Protein AF-A0A352RUU4-F1 (afdb_monomer)

pLDDT: mean 74.61, std 8.68, range [45.91, 90.19]

Solvent-accessible surface area (backbone atoms only — not comparable to full-atom values): 17061 Å² total; per-residue (Å²): 107,73,72,58,49,54,56,52,51,58,48,51,48,50,55,48,72,68,27,71,67,45,51,50,52,49,49,50,51,51,49,52,49,52,47,56,51,50,53,50,51,52,51,51,52,47,51,47,47,45,49,52,47,47,66,60,45,52,59,56,51,52,53,43,50,72,74,60,75,47,70,70,58,51,54,49,50,53,50,50,49,53,54,49,32,52,52,50,42,56,54,54,50,50,55,51,48,59,74,39,60,86,45,99,50,52,74,59,52,52,53,52,50,53,50,56,50,50,52,51,57,50,48,54,54,50,52,56,48,50,56,58,62,41,46,60,38,50,54,51,34,50,49,46,73,75,62,38,86,83,69,58,55,71,63,56,43,52,50,54,37,51,45,38,51,24,43,40,51,9,48,51,53,9,53,50,50,22,66,65,36,42,77,73,31,81,53,93,67,19,62,59,51,20,50,52,51,14,52,51,44,16,52,52,40,22,51,50,45,37,46,46,62,63,68,29,76,67,31,45,53,52,50,54,52,57,44,68,71,43,94,51,53,68,57,53,53,48,53,52,51,50,49,53,52,48,52,51,50,52,53,51,46,41,37,71,77,65,67,46,61,65,66,59,54,53,50,53,54,50,57,56,70,69,43,92,46,72,66,56,39,51,48,57,51,48,54,51,34,61,72,73,64,59,84,65,90,43,53,89,92,37,70,67,43,43,50,54,44,56,56,72,67,72,120

Secondary structure (DSSP, 8-state):
-HHHHHHHHHHHHHHHHTSHHHHHHHHHHHHHHHHHHHHHHHHHHHHHHHHHHHHHHHHHHHHHHHH---HHHHHHHHHHHHHHHHHHHHHHHHHHHHHHHTSTTHHHHHHHHHHHHHHHHHHHHHHHHHHHHHHHHHHHHHHHHHH-TT---HHHHHHHHHHHHHHHHHHHHHHHHHHHHTTT--STTHHHHHHHHHHHHHHHHHHHHHHHHHHSHHHHHHHHHHHHTSTTHHHHHHHHHHHHHHHHHHHHHHHHHH---HHHHHHHHHHHHH--SHHHHHHHHHHHHHHTT---SS-TT-HHHHHHHHHHH--

Structure (mmCIF, N/CA/C/O backbone):
data_AF-A0A352RUU4-F1
#
_entry.id   AF-A0A352RUU4-F1
#
loop_
_atom_site.group_PDB
_atom_site.id
_atom_site.type_symbol
_atom_site.label_atom_id
_atom_site.label_alt_id
_atom_site.label_comp_id
_atom_site.label_asym_id
_atom_site.label_entity_id
_atom_site.label_seq_id
_atom_site.pdbx_PDB_ins_code
_atom_site.Cartn_x
_atom_site.Cartn_y
_atom_site.Cartn_z
_atom_site.occupancy
_atom_site.B_iso_or_equiv
_atom_site.auth_seq_id
_atom_site.auth_comp_id
_atom_site.auth_asym_id
_atom_site.auth_atom_id
_atom_site.pdbx_PDB_model_num
ATOM 1 N N . ASP A 1 1 ? 65.784 18.844 -42.230 1.00 64.44 1 ASP A N 1
ATOM 2 C CA . ASP A 1 1 ? 64.863 18.312 -41.198 1.00 64.44 1 ASP A CA 1
ATOM 3 C C . ASP A 1 1 ? 63.386 18.302 -41.549 1.00 64.44 1 ASP A C 1
ATOM 5 O O . ASP A 1 1 ? 62.802 17.227 -41.606 1.00 64.44 1 ASP A O 1
ATOM 9 N N . GLN A 1 2 ? 62.755 19.446 -41.812 1.00 68.44 2 GLN A N 1
ATOM 10 C CA . GLN A 1 2 ? 61.291 19.515 -41.944 1.00 68.44 2 GLN A CA 1
ATOM 11 C C . GLN A 1 2 ? 60.716 18.688 -43.116 1.00 68.44 2 GLN A C 1
ATOM 13 O O . GLN A 1 2 ? 59.673 18.053 -42.977 1.00 68.44 2 GLN A O 1
ATOM 18 N N . GLN A 1 3 ? 61.411 18.637 -44.258 1.00 68.00 3 GLN A N 1
ATOM 19 C CA . GLN A 1 3 ? 61.004 17.816 -45.411 1.00 68.00 3 GLN A CA 1
ATOM 20 C C . GLN A 1 3 ? 61.223 16.309 -45.194 1.00 68.00 3 GLN A C 1
ATOM 22 O O . GLN A 1 3 ? 60.458 15.501 -45.718 1.00 68.00 3 GLN A O 1
ATOM 27 N N . ALA A 1 4 ? 62.237 15.926 -44.413 1.00 66.31 4 ALA A N 1
ATOM 28 C CA . ALA A 1 4 ? 62.515 14.526 -44.102 1.00 66.31 4 ALA A CA 1
ATOM 29 C C . ALA A 1 4 ? 61.481 13.964 -43.115 1.00 66.31 4 ALA A C 1
ATOM 31 O O . ALA A 1 4 ? 60.958 12.877 -43.346 1.00 66.31 4 ALA A O 1
ATOM 32 N N . ARG A 1 5 ? 61.104 14.751 -42.093 1.00 64.25 5 ARG A N 1
ATOM 33 C CA . ARG A 1 5 ? 60.022 14.408 -41.153 1.00 64.25 5 ARG A CA 1
ATOM 34 C C . ARG A 1 5 ? 58.682 14.244 -41.871 1.00 64.25 5 ARG A C 1
ATOM 36 O O . ARG A 1 5 ? 58.073 13.194 -41.759 1.00 64.25 5 ARG A O 1
ATOM 43 N N . LYS A 1 6 ? 58.310 15.172 -42.765 1.00 71.75 6 LYS A N 1
ATOM 44 C CA . LYS A 1 6 ? 57.081 15.049 -43.580 1.00 71.75 6 LYS A CA 1
ATOM 45 C C . LYS A 1 6 ? 57.012 13.773 -44.430 1.00 71.75 6 LYS A C 1
ATOM 47 O O . LYS A 1 6 ? 55.929 13.219 -44.600 1.00 71.75 6 LYS A O 1
ATOM 52 N N . LYS A 1 7 ? 58.135 13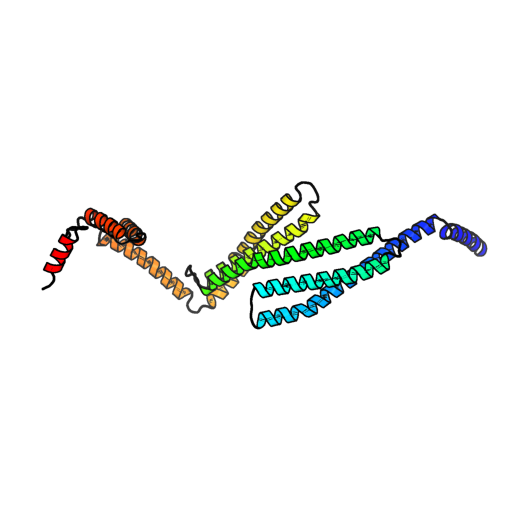.313 -44.995 1.00 70.38 7 LYS A N 1
ATOM 53 C CA . LYS A 1 7 ? 58.172 12.061 -45.773 1.00 70.38 7 LYS A CA 1
ATOM 54 C C . LYS A 1 7 ? 58.086 10.820 -44.882 1.00 70.38 7 LYS A C 1
ATOM 56 O O . LYS A 1 7 ? 57.414 9.870 -45.272 1.00 70.38 7 LYS A O 1
ATOM 61 N N . TYR A 1 8 ? 58.740 10.841 -43.720 1.00 64.31 8 TYR A N 1
ATOM 62 C CA . TYR A 1 8 ? 58.675 9.757 -42.737 1.00 64.31 8 TYR A CA 1
ATOM 63 C C . TYR A 1 8 ? 57.277 9.636 -42.114 1.00 64.31 8 TYR A C 1
ATOM 65 O O . TYR A 1 8 ? 56.676 8.564 -42.172 1.00 64.31 8 TYR A O 1
ATOM 73 N N . ASP A 1 9 ? 56.719 10.743 -41.624 1.00 68.88 9 ASP A N 1
ATOM 74 C CA . ASP A 1 9 ? 55.391 10.799 -41.005 1.00 68.88 9 ASP A CA 1
ATOM 75 C C . ASP A 1 9 ? 54.304 10.405 -42.019 1.00 68.88 9 ASP A C 1
ATOM 77 O O . ASP A 1 9 ? 53.471 9.546 -41.748 1.00 68.88 9 ASP A O 1
ATOM 81 N N . GLY A 1 10 ? 54.393 10.896 -43.263 1.00 70.44 10 GLY A N 1
ATOM 82 C CA . GLY A 1 10 ? 53.444 10.550 -44.327 1.00 70.44 10 GLY A CA 1
ATOM 83 C C . GLY A 1 10 ? 53.511 9.098 -44.833 1.00 70.44 10 GLY A C 1
ATOM 84 O O . GLY A 1 10 ? 52.606 8.665 -45.557 1.00 70.44 10 GLY A O 1
ATOM 85 N N . ALA A 1 11 ? 54.570 8.347 -44.512 1.00 67.50 11 ALA A N 1
ATOM 86 C CA . ALA A 1 11 ? 54.664 6.909 -44.782 1.00 67.50 11 ALA A CA 1
ATOM 87 C C . ALA A 1 11 ? 54.069 6.085 -43.628 1.00 67.50 11 ALA A C 1
ATOM 89 O O . ALA A 1 11 ? 53.347 5.119 -43.878 1.00 67.50 11 ALA A O 1
ATOM 90 N N . ILE A 1 12 ? 54.310 6.510 -42.384 1.00 69.69 12 ILE A N 1
ATOM 91 C CA . ILE A 1 12 ? 53.737 5.910 -41.172 1.00 69.69 12 ILE A CA 1
ATOM 92 C C . ILE A 1 12 ? 52.217 6.111 -41.144 1.00 69.69 12 ILE A C 1
ATOM 94 O O . ILE A 1 12 ? 51.483 5.144 -40.948 1.00 69.69 12 ILE A O 1
ATOM 98 N N . ASP A 1 13 ? 51.735 7.316 -41.450 1.00 70.81 13 ASP A N 1
ATOM 99 C CA . ASP A 1 13 ? 50.305 7.628 -41.515 1.00 70.81 13 ASP A CA 1
ATOM 100 C C . ASP A 1 13 ? 49.596 6.797 -42.590 1.00 70.81 13 ASP A C 1
ATOM 102 O O . ASP A 1 13 ? 48.530 6.234 -42.347 1.00 70.81 13 ASP A O 1
ATOM 106 N N . ARG A 1 14 ? 50.202 6.635 -43.773 1.00 67.44 14 ARG A N 1
ATOM 107 C CA . ARG A 1 14 ? 49.628 5.786 -44.831 1.00 67.44 14 ARG A CA 1
ATOM 108 C C . ARG A 1 14 ? 49.561 4.315 -44.431 1.00 67.44 14 ARG A C 1
ATOM 110 O O . ARG A 1 14 ? 48.562 3.664 -44.725 1.00 67.44 14 ARG A O 1
ATOM 117 N N . ALA A 1 15 ? 50.589 3.798 -43.762 1.00 67.00 15 ALA A N 1
ATOM 118 C CA . ALA A 1 15 ? 50.607 2.419 -43.281 1.00 67.00 15 ALA A CA 1
ATOM 119 C C . ALA A 1 15 ? 49.610 2.188 -42.130 1.00 67.00 15 ALA A C 1
ATOM 121 O O . ALA A 1 15 ? 48.995 1.124 -42.049 1.00 67.00 15 ALA A O 1
ATOM 122 N N . TYR A 1 16 ? 49.423 3.186 -41.263 1.00 67.62 16 TYR A N 1
ATOM 123 C CA . TYR A 1 16 ? 48.522 3.118 -40.117 1.00 67.62 16 TYR A CA 1
ATOM 124 C C . TYR A 1 16 ? 47.051 3.291 -40.524 1.00 67.62 16 TYR A C 1
ATOM 126 O O . TYR A 1 16 ? 46.248 2.391 -40.288 1.00 67.62 16 TYR A O 1
ATOM 134 N N . TYR A 1 17 ? 46.699 4.386 -41.207 1.00 63.09 17 TYR A N 1
ATOM 135 C CA . TYR A 1 17 ? 45.325 4.667 -41.644 1.00 63.09 17 TYR A CA 1
ATOM 136 C C . TYR A 1 17 ? 44.862 3.773 -42.807 1.00 63.09 17 TYR A C 1
ATOM 138 O O . TYR A 1 17 ? 43.668 3.513 -42.940 1.00 63.09 17 TYR A O 1
ATOM 146 N N . GLY A 1 18 ? 45.787 3.265 -43.629 1.00 66.25 18 GLY A N 1
ATOM 147 C CA . GLY A 1 18 ? 45.498 2.302 -44.700 1.00 66.25 18 GLY A CA 1
ATOM 148 C C . GLY A 1 18 ? 45.511 0.833 -44.258 1.00 66.25 18 GLY A C 1
ATOM 149 O O . GLY A 1 18 ? 45.204 -0.053 -45.053 1.00 66.25 18 GLY A O 1
ATOM 150 N N . GLY A 1 19 ? 45.881 0.545 -43.006 1.00 74.38 19 GLY A N 1
ATOM 151 C CA . GLY A 1 19 ? 46.029 -0.817 -42.502 1.00 74.38 19 GLY A CA 1
ATOM 152 C C . GLY A 1 19 ? 44.700 -1.486 -42.136 1.00 74.38 19 GLY A C 1
ATOM 153 O O . GLY A 1 19 ? 43.828 -0.890 -41.502 1.00 74.38 19 GLY A O 1
ATOM 154 N N . SER A 1 20 ? 44.578 -2.788 -42.429 1.00 67.69 20 SER A N 1
ATOM 155 C CA . SER A 1 20 ? 43.403 -3.610 -42.076 1.00 67.69 20 SER A CA 1
ATOM 156 C C . SER A 1 20 ? 43.044 -3.559 -40.584 1.00 67.69 20 SER A C 1
ATOM 158 O O . SER A 1 20 ? 41.869 -3.661 -40.243 1.00 67.69 20 SER A O 1
ATOM 160 N N . LYS A 1 21 ? 44.029 -3.382 -39.689 1.00 69.81 21 LYS A N 1
ATOM 161 C CA . LYS A 1 21 ? 43.799 -3.262 -38.238 1.00 69.81 21 LYS A CA 1
ATOM 162 C C . LYS A 1 21 ? 43.084 -1.962 -37.865 1.00 69.81 21 LYS A C 1
ATOM 164 O O . LYS A 1 21 ? 42.176 -2.000 -37.041 1.00 69.81 21 LYS A O 1
ATOM 169 N N . PHE A 1 22 ? 43.446 -0.841 -38.491 1.00 74.88 22 PHE A N 1
ATOM 170 C CA . PHE A 1 22 ? 42.779 0.442 -38.269 1.00 74.88 22 PHE A CA 1
ATOM 171 C C . PHE A 1 22 ? 41.350 0.415 -38.813 1.00 74.88 22 PHE A C 1
ATOM 173 O O . PHE A 1 22 ? 40.431 0.828 -38.113 1.00 74.88 22 PHE A O 1
ATOM 180 N N . MET A 1 23 ? 41.128 -0.155 -40.004 1.00 72.94 23 MET A N 1
ATOM 181 C CA . MET A 1 23 ? 39.770 -0.331 -40.537 1.00 72.94 23 MET A CA 1
ATOM 182 C C . MET A 1 23 ? 38.910 -1.251 -39.663 1.00 72.94 23 MET A C 1
ATOM 184 O O . MET A 1 23 ? 37.740 -0.956 -39.435 1.00 72.94 23 MET A O 1
ATOM 188 N N . GLN A 1 24 ? 39.480 -2.329 -39.120 1.00 72.56 24 GLN A N 1
ATOM 189 C CA . GLN A 1 24 ? 38.760 -3.244 -38.235 1.00 72.56 24 GLN A CA 1
ATOM 190 C C . GLN A 1 24 ? 38.415 -2.587 -36.890 1.00 72.56 24 GLN A C 1
ATOM 192 O O . GLN A 1 24 ? 37.272 -2.665 -36.446 1.00 72.56 24 GLN A O 1
ATOM 197 N N . GLN A 1 25 ? 39.363 -1.887 -36.260 1.00 71.38 25 GLN A N 1
ATOM 198 C CA . GLN A 1 25 ? 39.124 -1.163 -35.006 1.00 71.38 25 GLN A CA 1
ATOM 199 C C . GLN A 1 25 ? 38.156 0.010 -35.192 1.00 71.38 25 GLN A C 1
ATOM 201 O O . GLN A 1 25 ? 37.259 0.199 -34.373 1.00 71.38 25 GLN A O 1
ATOM 206 N N . THR A 1 26 ? 38.281 0.751 -36.295 1.00 74.81 26 THR A N 1
ATOM 207 C CA . THR A 1 26 ? 37.374 1.851 -36.648 1.00 74.81 26 THR A CA 1
ATOM 208 C C . THR A 1 26 ? 35.977 1.327 -36.968 1.00 74.81 26 THR A C 1
ATOM 210 O O . THR A 1 26 ? 35.002 1.896 -36.492 1.00 74.81 26 THR A O 1
ATOM 213 N N . GLY A 1 27 ? 35.854 0.208 -37.687 1.00 73.00 27 GLY A N 1
ATOM 214 C CA . GLY A 1 27 ? 34.574 -0.449 -37.957 1.00 73.00 27 GLY A CA 1
ATOM 215 C C . GLY A 1 27 ? 33.882 -0.946 -36.684 1.00 73.00 27 GLY A C 1
ATOM 216 O O . GLY A 1 27 ? 32.687 -0.719 -36.507 1.00 73.00 27 GLY A O 1
ATOM 217 N N . VAL A 1 28 ? 34.633 -1.548 -35.753 1.00 69.88 28 VAL A N 1
ATOM 218 C CA . VAL A 1 28 ? 34.111 -1.965 -34.438 1.00 69.88 28 VAL A CA 1
ATOM 219 C C . VAL A 1 28 ? 33.689 -0.754 -33.603 1.00 69.88 28 VAL A C 1
ATOM 221 O O . VAL A 1 28 ? 32.588 -0.746 -33.057 1.00 69.88 28 VAL A O 1
ATOM 224 N N . ALA A 1 29 ? 34.512 0.295 -33.531 1.00 66.12 29 ALA A N 1
ATOM 225 C CA . ALA A 1 29 ? 34.205 1.504 -32.768 1.00 66.12 29 ALA A CA 1
ATOM 226 C C . ALA A 1 29 ? 33.014 2.283 -33.356 1.00 66.12 29 ALA A C 1
ATOM 228 O O . ALA A 1 29 ? 32.146 2.741 -32.606 1.00 66.12 29 ALA A O 1
ATOM 229 N N . ALA A 1 30 ? 32.929 2.388 -34.685 1.00 69.38 30 ALA A N 1
ATOM 230 C CA . ALA A 1 30 ? 31.801 2.982 -35.396 1.00 69.38 30 ALA A CA 1
ATOM 231 C C . ALA A 1 30 ? 30.524 2.160 -35.188 1.00 69.38 30 ALA A C 1
ATOM 233 O O . ALA A 1 30 ? 29.469 2.731 -34.917 1.00 69.38 30 ALA A O 1
ATOM 234 N N . GLY A 1 31 ? 30.621 0.828 -35.216 1.00 66.31 31 GLY A N 1
ATOM 235 C CA . GLY A 1 31 ? 29.500 -0.061 -34.930 1.00 66.31 31 GLY A CA 1
ATOM 236 C C . GLY A 1 31 ? 28.998 0.054 -33.488 1.00 66.31 31 GLY A C 1
ATOM 237 O O . GLY A 1 31 ? 27.796 0.171 -33.259 1.00 66.31 31 GLY A O 1
ATOM 238 N N . LEU A 1 32 ? 29.908 0.112 -32.511 1.00 63.59 32 LEU A N 1
ATOM 239 C CA . LEU A 1 32 ? 29.565 0.275 -31.094 1.00 63.59 32 LEU A CA 1
ATOM 240 C C . LEU A 1 32 ? 28.940 1.652 -30.812 1.00 63.59 32 LEU A C 1
ATOM 242 O O . LEU A 1 32 ? 27.977 1.770 -30.052 1.00 63.59 32 LEU A O 1
ATOM 246 N N . SER A 1 33 ? 29.464 2.697 -31.454 1.00 63.22 33 SER A N 1
ATOM 247 C CA . SER A 1 33 ? 28.953 4.068 -31.344 1.00 63.22 33 SER A CA 1
ATOM 248 C C . SER A 1 33 ? 27.584 4.218 -32.010 1.00 63.22 33 SER A C 1
ATOM 250 O O . SER A 1 33 ? 26.665 4.771 -31.402 1.00 63.22 33 SER A O 1
ATOM 252 N N . GLY A 1 34 ? 27.415 3.655 -33.210 1.00 64.75 34 GLY A N 1
ATOM 253 C CA . GLY A 1 34 ? 26.135 3.589 -33.917 1.00 64.75 34 GLY A CA 1
ATOM 254 C C . GLY A 1 34 ? 25.081 2.815 -33.125 1.00 64.75 34 GLY A C 1
ATOM 255 O O . GLY A 1 34 ? 23.942 3.262 -33.007 1.00 64.75 34 GLY A O 1
ATOM 256 N N . PHE A 1 35 ? 25.477 1.724 -32.469 1.00 62.69 35 PHE A N 1
ATOM 257 C CA . PHE A 1 35 ? 24.615 0.973 -31.561 1.00 62.69 35 PHE A CA 1
ATOM 258 C C . PHE A 1 35 ? 24.192 1.794 -30.334 1.00 62.69 35 PHE A C 1
ATOM 260 O O . PHE A 1 35 ? 23.003 1.883 -30.023 1.00 62.69 35 PHE A O 1
ATOM 267 N N . LYS A 1 36 ? 25.135 2.441 -29.639 1.00 58.81 36 LYS A N 1
ATOM 268 C CA . LYS A 1 36 ? 24.839 3.282 -28.466 1.00 58.81 36 LYS A CA 1
ATOM 269 C C . LYS A 1 36 ? 23.922 4.460 -28.819 1.00 58.81 36 LYS A C 1
ATOM 271 O O . LYS A 1 36 ? 23.038 4.824 -28.045 1.00 58.81 36 LYS A O 1
ATOM 276 N N . MET A 1 37 ? 24.114 5.048 -29.996 1.00 62.50 37 MET A N 1
ATOM 277 C CA . MET A 1 37 ? 23.267 6.124 -30.503 1.00 62.50 37 MET A CA 1
ATOM 278 C C . MET A 1 37 ? 21.865 5.618 -30.877 1.00 62.50 37 MET A C 1
ATOM 280 O O . MET A 1 37 ? 20.875 6.210 -30.449 1.00 62.50 37 MET A O 1
ATOM 284 N N . GLY A 1 38 ? 21.768 4.492 -31.589 1.00 65.56 38 GLY A N 1
ATOM 285 C CA . GLY A 1 38 ? 20.494 3.885 -31.986 1.00 65.56 38 GLY A CA 1
ATOM 286 C C . GLY A 1 38 ? 19.662 3.389 -30.802 1.00 65.56 38 GLY A C 1
ATOM 287 O O . GLY A 1 38 ? 18.463 3.649 -30.730 1.00 65.56 38 GLY A O 1
ATOM 288 N N . THR A 1 39 ? 20.296 2.755 -29.814 1.00 62.06 39 THR A N 1
ATOM 289 C CA . THR A 1 39 ? 19.633 2.326 -28.568 1.00 62.06 39 THR A CA 1
ATOM 290 C C . THR A 1 39 ? 19.104 3.499 -27.754 1.00 62.06 39 THR A C 1
ATOM 292 O O . THR A 1 39 ? 17.978 3.441 -27.261 1.00 62.06 39 THR A O 1
ATOM 295 N N . ARG A 1 40 ? 19.864 4.595 -27.650 1.00 59.09 40 ARG A N 1
ATOM 296 C CA . ARG A 1 40 ? 19.399 5.820 -26.989 1.00 59.09 40 ARG A CA 1
ATOM 297 C C . ARG A 1 40 ? 18.182 6.422 -27.692 1.00 59.09 40 ARG A C 1
ATOM 299 O O . ARG A 1 40 ? 17.249 6.844 -27.015 1.00 59.09 40 ARG A O 1
ATOM 306 N N . GLN A 1 41 ? 18.178 6.454 -29.024 1.00 64.56 41 GLN A N 1
ATOM 307 C CA . GLN A 1 41 ? 17.040 6.950 -29.804 1.00 64.56 41 GLN A CA 1
ATOM 308 C C . GLN A 1 41 ? 15.803 6.063 -29.627 1.00 64.56 41 GLN A C 1
ATOM 310 O O . GLN A 1 41 ? 14.720 6.573 -29.349 1.00 64.56 41 GLN A O 1
ATOM 315 N N . MET A 1 42 ? 15.977 4.742 -29.700 1.00 67.44 42 MET A N 1
ATOM 316 C CA . MET A 1 42 ? 14.917 3.761 -29.460 1.00 67.44 42 MET A CA 1
ATOM 317 C C . MET A 1 42 ? 14.294 3.928 -28.071 1.00 67.44 42 MET A C 1
ATOM 319 O O . MET A 1 42 ? 13.077 4.034 -27.945 1.00 67.44 42 MET A O 1
ATOM 323 N N . LEU A 1 43 ? 15.122 3.988 -27.023 1.00 60.00 43 LEU A N 1
ATOM 324 C CA . LEU A 1 43 ? 14.656 4.162 -25.647 1.00 60.00 43 LEU A CA 1
ATOM 325 C C . LEU A 1 43 ? 13.973 5.516 -25.446 1.00 60.00 43 LEU A C 1
ATOM 327 O O . LEU A 1 43 ? 12.932 5.574 -24.797 1.00 60.00 43 LEU A O 1
ATOM 331 N N . GLY A 1 44 ? 14.509 6.587 -26.038 1.00 60.91 44 GLY A N 1
ATOM 332 C CA . GLY A 1 44 ? 13.881 7.908 -26.003 1.00 60.91 44 GLY A CA 1
ATOM 333 C C . GLY A 1 44 ? 12.492 7.909 -26.641 1.00 60.91 44 GLY A C 1
ATOM 334 O O . GLY A 1 44 ? 11.564 8.502 -26.097 1.00 60.91 44 GLY A O 1
ATOM 335 N N . LEU A 1 45 ? 12.323 7.181 -27.745 1.00 71.00 45 LEU A N 1
ATOM 336 C CA . LEU A 1 45 ? 11.045 7.053 -28.435 1.00 71.00 45 LEU A CA 1
ATOM 337 C C . LEU A 1 45 ? 10.043 6.195 -27.645 1.00 71.00 45 LEU A C 1
ATOM 339 O O . LEU A 1 45 ? 8.882 6.574 -27.515 1.00 71.00 45 LEU A O 1
ATOM 343 N N . VAL A 1 46 ? 10.496 5.093 -27.038 1.00 64.62 46 VAL A N 1
ATOM 344 C CA . VAL A 1 46 ? 9.679 4.287 -26.113 1.00 64.62 46 VAL A CA 1
ATOM 345 C C . VAL A 1 46 ? 9.219 5.129 -24.920 1.00 64.62 46 VAL A C 1
ATOM 347 O O . VAL A 1 46 ? 8.035 5.125 -24.591 1.00 64.62 46 VAL A O 1
ATOM 350 N N . MET A 1 47 ? 10.121 5.891 -24.297 1.00 63.75 47 MET A N 1
ATOM 351 C CA . MET A 1 47 ? 9.780 6.758 -23.165 1.00 63.75 47 MET A CA 1
ATOM 352 C C . MET A 1 47 ? 8.816 7.883 -23.554 1.00 63.75 47 MET A C 1
ATOM 354 O O . MET A 1 47 ? 7.915 8.199 -22.778 1.00 63.75 47 MET A O 1
ATOM 358 N N . ALA A 1 48 ? 8.950 8.447 -24.756 1.00 75.94 48 ALA A N 1
ATOM 359 C CA . ALA A 1 48 ? 8.022 9.450 -25.267 1.00 75.94 48 ALA A CA 1
ATOM 360 C C . ALA A 1 48 ? 6.600 8.890 -25.442 1.00 75.94 48 ALA A C 1
ATOM 362 O O . ALA A 1 48 ? 5.641 9.526 -25.014 1.00 75.94 48 ALA A O 1
ATOM 363 N N . GLU A 1 49 ? 6.442 7.688 -26.004 1.00 78.19 49 GLU A N 1
ATOM 364 C CA . GLU A 1 49 ? 5.117 7.065 -26.166 1.00 78.19 49 GLU A CA 1
ATOM 365 C C . GLU A 1 49 ? 4.459 6.719 -24.824 1.00 78.19 49 GLU A C 1
ATOM 367 O O . GLU A 1 49 ? 3.251 6.901 -24.658 1.00 78.19 49 GLU A O 1
ATOM 372 N N . VAL A 1 50 ? 5.254 6.266 -23.849 1.00 68.69 50 VAL A N 1
ATOM 373 C CA . VAL A 1 50 ? 4.791 6.057 -22.469 1.00 68.69 50 VAL A CA 1
ATOM 374 C C . VAL A 1 50 ? 4.296 7.375 -21.881 1.00 68.69 50 VAL A C 1
ATOM 376 O O . VAL A 1 50 ? 3.187 7.437 -21.353 1.00 68.69 50 VAL A O 1
ATOM 379 N N . TRP A 1 51 ? 5.091 8.441 -22.004 1.00 68.75 51 TRP A N 1
ATOM 380 C CA . TRP A 1 51 ? 4.734 9.767 -21.510 1.00 68.75 51 TRP A CA 1
ATOM 381 C C . TRP A 1 51 ? 3.463 10.311 -22.164 1.00 68.75 51 TRP A C 1
ATOM 383 O O . TRP A 1 51 ? 2.607 10.844 -21.465 1.00 68.75 51 TRP A O 1
ATOM 393 N N . PHE A 1 52 ? 3.308 10.168 -23.482 1.00 82.56 52 PHE A N 1
ATOM 394 C CA . PHE A 1 52 ? 2.123 1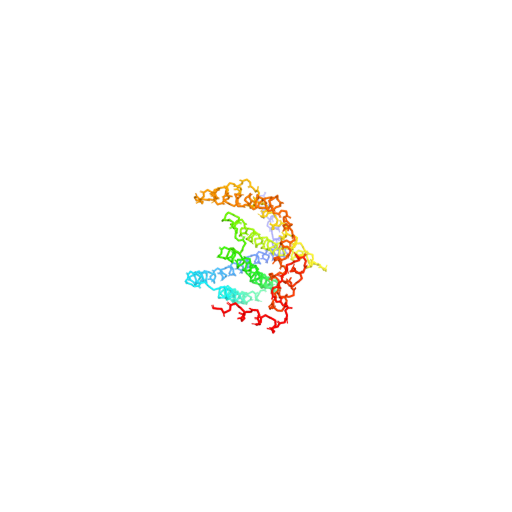0.658 -24.182 1.00 82.56 52 PHE A CA 1
ATOM 395 C C . PHE A 1 52 ? 0.852 9.933 -23.751 1.00 82.56 52 PHE A C 1
ATOM 397 O O . PHE A 1 52 ? -0.146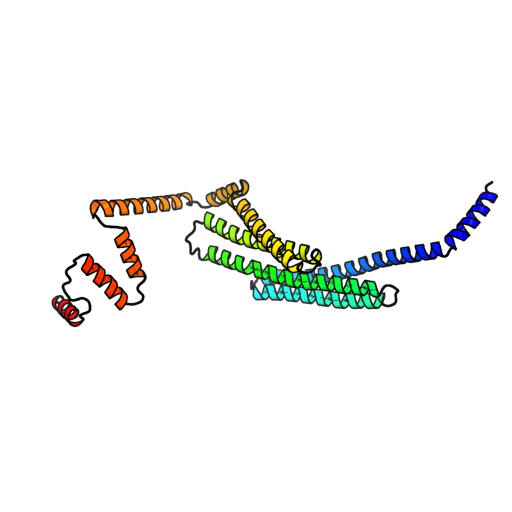 10.598 -23.485 1.00 82.56 52 PHE A O 1
ATOM 404 N N . GLU A 1 53 ? 0.884 8.605 -23.617 1.00 80.81 53 GLU A N 1
ATOM 405 C CA . GLU A 1 53 ? -0.283 7.868 -23.124 1.00 80.81 53 GLU A CA 1
ATOM 406 C C . GLU A 1 53 ? -0.606 8.248 -21.674 1.00 80.81 53 GLU A C 1
ATOM 408 O O . GLU A 1 53 ? -1.761 8.527 -21.363 1.00 80.81 53 GLU A O 1
ATOM 413 N N . LEU A 1 54 ? 0.400 8.354 -20.798 1.00 69.88 54 LEU A N 1
ATOM 414 C CA . LEU A 1 54 ? 0.190 8.788 -19.414 1.00 69.88 54 LEU A CA 1
ATOM 415 C C . LEU A 1 54 ? -0.376 10.210 -19.337 1.00 69.88 54 LEU A C 1
ATOM 417 O O . LEU A 1 54 ? -1.348 10.441 -18.624 1.00 69.88 54 LEU A O 1
ATOM 421 N N . ARG A 1 55 ? 0.178 11.160 -20.098 1.00 77.19 55 ARG A N 1
ATOM 422 C CA . ARG A 1 55 ? -0.301 12.549 -20.147 1.00 77.19 55 ARG A CA 1
ATOM 423 C C . ARG A 1 55 ? -1.766 12.632 -20.578 1.00 77.19 55 ARG A C 1
ATOM 425 O O . ARG A 1 55 ? -2.472 13.520 -20.113 1.00 77.19 55 ARG A O 1
ATOM 432 N N . THR A 1 56 ? -2.213 11.741 -21.460 1.00 85.50 56 THR A N 1
ATOM 433 C CA . THR A 1 56 ? -3.608 11.686 -21.907 1.00 85.50 56 THR A CA 1
ATOM 434 C C . THR A 1 56 ? -4.515 11.026 -20.872 1.00 85.50 56 THR A C 1
ATOM 436 O O . THR A 1 56 ? -5.569 11.574 -20.571 1.00 85.50 56 THR A O 1
ATOM 439 N N . GLN A 1 57 ? -4.118 9.881 -20.313 1.00 79.69 57 GLN A N 1
ATOM 440 C CA . GLN A 1 57 ? -4.997 9.079 -19.457 1.00 79.69 57 GLN A CA 1
ATOM 441 C C . GLN A 1 57 ? -5.052 9.573 -18.009 1.00 79.69 57 GLN A C 1
ATOM 443 O O . GLN A 1 57 ? -6.114 9.550 -17.393 1.00 79.69 57 GLN A O 1
ATOM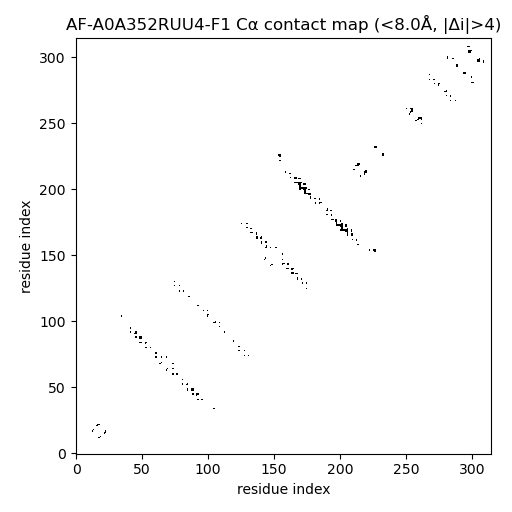 448 N N . VAL A 1 58 ? -3.938 10.056 -17.446 1.00 71.75 58 VAL A N 1
ATOM 449 C CA . VAL A 1 58 ? -3.869 10.468 -16.032 1.00 71.75 58 VAL A CA 1
ATOM 450 C C . VAL A 1 58 ? -4.911 11.543 -15.686 1.00 71.75 58 VAL A C 1
ATOM 452 O O . VAL A 1 58 ? -5.625 11.347 -14.704 1.00 71.75 58 VAL A O 1
ATOM 455 N N . PRO A 1 59 ? -5.087 12.632 -16.462 1.00 77.69 59 PRO A N 1
ATOM 456 C CA . PRO A 1 59 ? -6.140 13.610 -16.186 1.00 77.69 59 PRO A CA 1
ATOM 457 C C . PRO A 1 59 ? -7.549 13.002 -16.213 1.00 77.69 59 PRO A C 1
ATOM 459 O O . PRO A 1 59 ? -8.352 13.292 -15.332 1.00 77.69 59 PRO A O 1
ATOM 462 N N . THR A 1 60 ? -7.836 12.111 -17.168 1.00 83.75 60 THR A N 1
ATOM 463 C CA . THR A 1 60 ? -9.140 11.439 -17.297 1.00 83.75 60 THR A CA 1
ATOM 464 C C . THR A 1 60 ? -9.438 10.526 -16.110 1.00 83.75 60 THR A C 1
ATOM 466 O O . THR A 1 60 ? -10.555 10.533 -15.585 1.00 83.75 60 THR A O 1
ATOM 469 N N . ILE A 1 61 ? -8.434 9.780 -15.647 1.00 74.25 61 ILE A N 1
ATOM 470 C CA . ILE A 1 61 ? -8.538 8.947 -14.445 1.00 74.25 61 ILE A CA 1
ATOM 471 C C . ILE A 1 61 ? -8.804 9.837 -13.231 1.00 74.25 61 ILE A C 1
ATOM 473 O O . ILE A 1 61 ? -9.743 9.587 -12.480 1.00 74.25 61 ILE A O 1
ATOM 477 N N . LEU A 1 62 ? -8.035 10.915 -13.059 1.00 67.00 62 LEU A N 1
ATOM 478 C CA . LEU A 1 62 ? -8.198 11.839 -11.934 1.00 67.00 62 LEU A CA 1
ATOM 479 C C . LEU A 1 62 ? -9.576 12.511 -11.916 1.00 67.00 62 LEU A C 1
ATOM 481 O O . LEU A 1 62 ? -10.179 12.628 -10.851 1.00 67.00 62 LEU A O 1
ATOM 485 N N . ASP A 1 63 ? -10.103 12.918 -13.068 1.00 76.25 63 ASP A N 1
ATOM 486 C CA . ASP A 1 63 ? -11.445 13.501 -13.157 1.00 76.25 63 ASP A CA 1
ATOM 487 C C . ASP A 1 63 ? -12.547 12.480 -12.858 1.00 76.25 63 ASP A C 1
ATOM 489 O O . ASP A 1 63 ? -13.547 12.820 -12.221 1.00 76.25 63 ASP A O 1
ATOM 493 N N . THR A 1 64 ? -12.359 11.221 -13.259 1.00 74.88 64 THR A N 1
ATOM 494 C CA . THR A 1 64 ? -13.287 10.128 -12.934 1.00 74.88 64 THR A CA 1
ATOM 495 C C . THR A 1 64 ? -13.287 9.846 -11.432 1.00 74.88 64 THR A C 1
ATOM 497 O O . THR A 1 64 ? -14.353 9.788 -10.819 1.00 74.88 64 THR A O 1
ATOM 500 N N . LEU A 1 65 ? -12.100 9.778 -10.818 1.00 70.12 65 LEU A N 1
ATOM 501 C CA . LEU A 1 65 ? -11.929 9.581 -9.376 1.00 70.12 65 LEU A CA 1
ATOM 502 C C . LEU A 1 65 ? -12.572 10.703 -8.549 1.00 70.12 65 LEU A C 1
ATOM 504 O O . LEU A 1 65 ? -13.176 10.423 -7.517 1.00 70.12 65 LEU A O 1
ATOM 508 N N . LYS A 1 66 ? -12.470 11.960 -9.004 1.00 66.50 66 LYS A N 1
ATOM 509 C CA . LYS A 1 66 ? -13.066 13.123 -8.324 1.00 66.50 66 LYS A CA 1
ATOM 510 C C . LYS A 1 66 ? -14.593 13.125 -8.348 1.00 66.50 66 LYS A C 1
ATOM 512 O O . LYS A 1 66 ? -15.202 13.629 -7.411 1.00 66.50 66 LYS A O 1
ATOM 517 N N . LYS A 1 67 ? -15.209 12.627 -9.424 1.00 75.50 67 LYS A N 1
ATOM 518 C CA . LYS A 1 67 ? -16.670 12.657 -9.600 1.00 75.50 67 LYS A CA 1
ATOM 519 C C . LYS A 1 67 ? -17.352 11.467 -8.937 1.00 75.50 67 LYS A C 1
ATOM 521 O O . LYS A 1 67 ? -18.351 11.647 -8.250 1.00 75.50 67 LYS A O 1
ATOM 526 N N . GLN A 1 68 ? -16.835 10.260 -9.161 1.00 68.00 68 GLN A N 1
ATOM 527 C CA . GLN A 1 68 ? -17.421 9.036 -8.628 1.00 68.00 68 GLN A CA 1
ATOM 528 C C . GLN A 1 68 ? -16.353 7.943 -8.546 1.00 68.00 68 GLN A C 1
ATOM 530 O O . GLN A 1 68 ? -15.999 7.307 -9.540 1.00 68.00 68 GLN A O 1
ATOM 535 N N . PHE A 1 69 ? -15.828 7.729 -7.342 1.00 67.88 69 PHE A N 1
ATOM 536 C CA . PHE A 1 69 ? -14.808 6.719 -7.098 1.00 67.88 69 PHE A CA 1
ATOM 537 C C . PHE A 1 69 ? -15.407 5.304 -7.133 1.00 67.88 69 PHE A C 1
ATOM 539 O O . PHE A 1 69 ? -16.285 4.975 -6.338 1.00 67.88 69 PHE A O 1
ATOM 546 N N . SER A 1 70 ? -14.894 4.450 -8.023 1.00 76.88 70 SER A N 1
ATOM 547 C CA . SER A 1 70 ? -15.095 2.997 -7.996 1.00 76.88 70 SER A CA 1
ATOM 548 C C . SER A 1 70 ? -13.746 2.313 -8.173 1.00 76.88 70 SER A C 1
ATOM 550 O O . SER A 1 70 ? -13.008 2.621 -9.109 1.00 76.88 70 SER A O 1
ATOM 552 N N . PHE A 1 71 ? -13.425 1.383 -7.275 1.00 68.81 71 PHE A N 1
ATOM 553 C CA . PHE A 1 71 ? -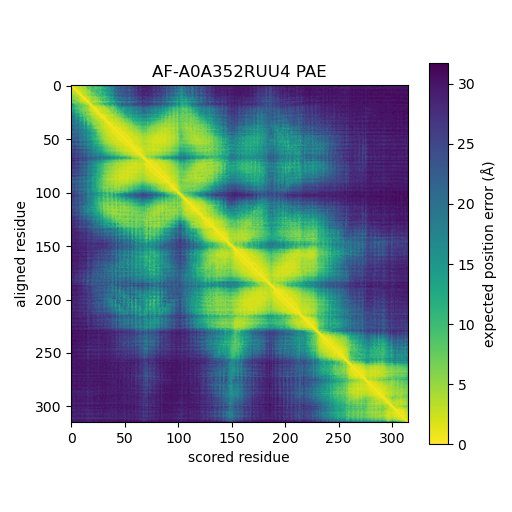12.157 0.661 -7.315 1.00 68.81 71 PHE A CA 1
ATOM 554 C C . PHE A 1 71 ? -12.033 -0.234 -8.547 1.00 68.81 71 PHE A C 1
ATOM 556 O O . PHE A 1 71 ? -10.981 -0.257 -9.177 1.00 68.81 71 PHE A O 1
ATOM 563 N N . GLU A 1 72 ? -13.106 -0.935 -8.916 1.00 74.38 72 GLU A N 1
ATOM 564 C CA . GLU A 1 72 ? -13.136 -1.787 -10.109 1.00 74.38 72 GLU A CA 1
ATOM 565 C C . GLU A 1 72 ? -12.830 -0.958 -11.353 1.00 74.38 72 GLU A C 1
ATOM 567 O O . GLU A 1 72 ? -11.900 -1.272 -12.094 1.00 74.38 72 GLU A O 1
ATOM 572 N N . LYS A 1 73 ? -13.515 0.181 -11.494 1.00 78.12 73 LYS A N 1
ATOM 573 C CA . LYS A 1 73 ? -13.306 1.110 -12.603 1.00 78.12 73 LYS A CA 1
ATOM 574 C C . LYS A 1 73 ? -11.901 1.717 -12.597 1.00 78.12 73 LYS A C 1
ATOM 576 O O . LYS A 1 73 ? -11.255 1.778 -13.633 1.00 78.12 73 LYS A O 1
ATOM 581 N N . PHE A 1 74 ? -11.378 2.092 -11.429 1.00 74.69 74 PHE A N 1
ATOM 582 C CA . PHE A 1 74 ? -10.007 2.591 -11.298 1.00 74.69 74 PHE A CA 1
ATOM 583 C C . PHE A 1 74 ? -8.967 1.547 -11.727 1.00 74.69 74 PHE A C 1
ATOM 585 O O . PHE A 1 74 ? -8.030 1.861 -12.461 1.00 74.69 74 PHE A O 1
ATOM 592 N N . VAL A 1 75 ? -9.129 0.291 -11.304 1.00 72.94 75 VAL A N 1
ATOM 593 C CA . VAL A 1 75 ? -8.246 -0.804 -11.722 1.00 72.94 75 VAL A CA 1
ATOM 594 C C . VAL A 1 75 ? -8.372 -1.055 -13.224 1.00 72.94 75 VAL A C 1
ATOM 596 O O . VAL A 1 75 ? -7.352 -1.242 -13.888 1.00 72.94 75 VAL A O 1
ATOM 599 N N . GLU A 1 76 ? -9.583 -1.033 -13.778 1.00 82.00 76 GLU A N 1
ATOM 600 C CA . GLU A 1 76 ? -9.827 -1.155 -15.219 1.00 82.00 76 GLU A CA 1
ATOM 601 C C . GLU A 1 76 ? -9.173 -0.028 -16.023 1.00 82.00 76 GLU A C 1
ATOM 603 O O . GLU A 1 76 ? -8.551 -0.306 -17.051 1.00 82.00 76 GLU A O 1
ATOM 608 N N . ASP A 1 77 ? -9.243 1.212 -15.538 1.00 79.19 77 ASP A N 1
ATOM 609 C CA . ASP A 1 77 ? -8.642 2.392 -16.162 1.00 79.19 77 ASP A CA 1
ATOM 610 C C . ASP A 1 77 ? -7.105 2.344 -16.123 1.00 79.19 77 ASP A C 1
ATOM 612 O O . ASP A 1 77 ? -6.421 2.647 -17.106 1.00 79.19 77 ASP A O 1
ATOM 616 N N . ILE A 1 78 ? -6.524 1.883 -15.012 1.00 76.38 78 ILE A N 1
ATOM 617 C CA . ILE A 1 78 ? -5.081 1.633 -14.924 1.00 76.38 78 ILE A CA 1
ATOM 618 C C . ILE A 1 78 ? -4.681 0.515 -15.893 1.00 76.38 78 ILE A C 1
ATOM 620 O O . ILE A 1 78 ? -3.720 0.653 -16.655 1.00 76.38 78 ILE A O 1
ATOM 624 N N . GLN A 1 79 ? -5.429 -0.590 -15.924 1.00 76.00 79 GLN A N 1
ATOM 625 C CA . GLN A 1 79 ? -5.170 -1.685 -16.856 1.00 76.00 79 GLN A CA 1
ATOM 626 C C . GLN A 1 79 ? -5.292 -1.254 -18.322 1.00 76.00 79 GLN A C 1
ATOM 628 O O . GLN A 1 79 ? -4.478 -1.676 -19.148 1.00 76.00 79 GLN A O 1
ATOM 633 N N . SER A 1 80 ? -6.297 -0.446 -18.661 1.00 81.50 80 SER A N 1
ATOM 634 C CA . SER A 1 80 ? -6.514 0.065 -20.015 1.00 81.50 80 SER A CA 1
ATOM 635 C C . SER A 1 80 ? -5.376 0.993 -20.433 1.00 81.50 80 SER A C 1
ATOM 637 O O . SER A 1 80 ? -4.858 0.835 -21.538 1.00 81.50 80 SER A O 1
ATOM 639 N N . THR A 1 81 ? -4.891 1.837 -19.519 1.00 78.56 81 THR A N 1
ATOM 640 C CA . THR A 1 81 ? -3.716 2.695 -19.716 1.00 78.56 81 THR A CA 1
ATOM 641 C C . THR A 1 81 ? -2.465 1.866 -20.007 1.00 78.56 81 THR A C 1
ATOM 643 O O . THR A 1 81 ? -1.786 2.099 -21.006 1.00 78.56 81 THR A O 1
ATOM 646 N N . PHE A 1 82 ? -2.187 0.821 -19.217 1.00 74.25 82 PHE A N 1
ATOM 647 C CA . PHE A 1 82 ? -1.061 -0.083 -19.490 1.00 74.25 82 PHE A CA 1
ATOM 648 C C . PHE A 1 82 ? -1.200 -0.815 -20.833 1.00 74.25 82 PHE A C 1
ATOM 650 O O . PHE A 1 82 ? -0.218 -0.938 -21.566 1.00 74.25 82 PHE A O 1
ATOM 657 N N . ARG A 1 83 ? -2.410 -1.263 -21.204 1.00 79.88 83 ARG A N 1
ATOM 658 C CA . ARG A 1 83 ? -2.677 -1.847 -22.534 1.00 79.88 83 ARG A CA 1
ATOM 659 C C . ARG A 1 83 ? -2.458 -0.827 -23.658 1.00 79.88 83 ARG A C 1
ATOM 661 O O . ARG A 1 83 ? -1.933 -1.186 -24.714 1.00 79.88 83 ARG A O 1
ATOM 668 N N . GLY A 1 84 ? -2.829 0.432 -23.435 1.00 78.69 84 GLY A N 1
ATOM 669 C CA . GLY A 1 84 ? -2.591 1.552 -24.344 1.00 78.69 84 GLY A CA 1
ATOM 670 C C . GLY A 1 84 ? -1.101 1.785 -24.581 1.00 78.69 84 GLY A C 1
ATOM 671 O O . GLY A 1 84 ? -0.656 1.771 -25.732 1.00 78.69 84 GLY A O 1
ATOM 672 N N . ILE A 1 85 ? -0.326 1.879 -23.497 1.00 74.88 85 ILE A N 1
ATOM 673 C CA . ILE A 1 85 ? 1.138 1.999 -23.527 1.00 74.88 85 ILE A CA 1
ATOM 674 C C . ILE A 1 85 ? 1.749 0.815 -24.285 1.00 74.88 85 ILE A C 1
ATOM 676 O O . ILE A 1 85 ? 2.522 1.007 -25.223 1.00 74.88 85 ILE A O 1
ATOM 680 N N . TRP A 1 86 ? 1.347 -0.413 -23.945 1.00 75.19 86 TRP A N 1
ATOM 681 C CA . TRP A 1 86 ? 1.825 -1.632 -24.599 1.00 75.19 86 TRP A CA 1
ATOM 682 C C . TRP A 1 86 ? 1.608 -1.612 -26.116 1.00 75.19 86 TRP A C 1
ATOM 684 O O . TRP A 1 86 ? 2.512 -1.929 -26.893 1.00 75.19 86 TRP A O 1
ATOM 694 N N . ARG A 1 87 ? 0.416 -1.197 -26.556 1.00 83.56 87 ARG A N 1
ATOM 695 C CA . ARG A 1 87 ? 0.075 -1.087 -27.978 1.00 83.56 87 ARG A CA 1
ATOM 696 C C . ARG A 1 87 ? 0.951 -0.058 -28.695 1.00 83.56 87 ARG A C 1
ATOM 698 O O . ARG A 1 87 ? 1.450 -0.362 -29.777 1.00 83.56 87 ARG A O 1
ATOM 705 N N . ARG A 1 88 ? 1.161 1.125 -28.106 1.00 79.62 88 ARG A N 1
ATOM 706 C CA . ARG A 1 88 ? 2.007 2.179 -28.697 1.00 79.62 88 ARG A CA 1
ATOM 707 C C . ARG A 1 88 ? 3.462 1.754 -28.808 1.00 79.62 88 ARG A C 1
ATOM 709 O O . ARG A 1 88 ? 4.055 1.907 -29.873 1.00 79.62 88 ARG A O 1
ATOM 716 N N . ILE A 1 89 ? 4.001 1.146 -27.750 1.00 73.94 89 ILE A N 1
ATOM 717 C CA . ILE A 1 89 ? 5.359 0.597 -27.753 1.00 73.94 89 ILE A CA 1
ATOM 718 C C . ILE A 1 89 ? 5.489 -0.441 -28.863 1.00 73.94 89 ILE A C 1
ATOM 720 O O . ILE A 1 89 ? 6.392 -0.328 -29.680 1.00 73.94 89 ILE A O 1
ATOM 724 N N . ARG A 1 90 ? 4.567 -1.406 -28.969 1.00 76.38 90 ARG A N 1
ATOM 725 C CA . ARG A 1 90 ? 4.626 -2.448 -30.006 1.00 76.38 90 ARG A CA 1
ATOM 726 C C . ARG A 1 90 ? 4.617 -1.878 -31.429 1.00 76.38 90 ARG A C 1
ATOM 728 O O . ARG A 1 90 ? 5.358 -2.374 -32.274 1.00 76.38 90 ARG A O 1
ATOM 735 N N . LEU A 1 91 ? 3.790 -0.864 -31.695 1.00 80.81 91 LEU A N 1
ATOM 736 C CA . LEU A 1 91 ? 3.714 -0.207 -33.005 1.00 80.81 91 LEU A CA 1
ATOM 737 C C . LEU A 1 91 ? 5.028 0.503 -33.344 1.00 80.81 91 LEU A C 1
ATOM 739 O O . LEU A 1 91 ? 5.634 0.221 -34.372 1.00 80.81 91 LEU A O 1
ATOM 743 N N . ARG A 1 92 ? 5.522 1.347 -32.439 1.00 73.50 92 ARG A N 1
ATOM 744 C CA . ARG A 1 92 ? 6.760 2.099 -32.657 1.00 73.50 92 ARG A CA 1
ATOM 745 C C . ARG A 1 92 ? 8.016 1.247 -32.686 1.00 73.50 92 ARG A C 1
ATOM 747 O O . ARG A 1 92 ? 8.955 1.537 -33.422 1.00 73.50 92 ARG A O 1
ATOM 754 N N . PHE A 1 93 ? 8.032 0.179 -31.903 1.00 69.06 93 PHE A N 1
ATOM 755 C CA . PHE A 1 93 ? 9.134 -0.766 -31.899 1.00 69.06 93 PHE A CA 1
ATOM 756 C C . PHE A 1 93 ? 9.194 -1.544 -33.224 1.00 69.06 93 PHE A C 1
ATOM 758 O O . PHE A 1 93 ? 10.281 -1.836 -33.714 1.00 69.06 93 PHE A O 1
ATOM 765 N N . LYS A 1 94 ? 8.043 -1.821 -33.857 1.00 72.00 94 LYS A N 1
ATOM 766 C CA . LYS A 1 94 ? 7.984 -2.395 -35.209 1.00 72.00 94 LYS A CA 1
ATOM 767 C C . LYS A 1 94 ? 8.565 -1.438 -36.256 1.00 72.00 94 LYS A C 1
ATOM 769 O O . L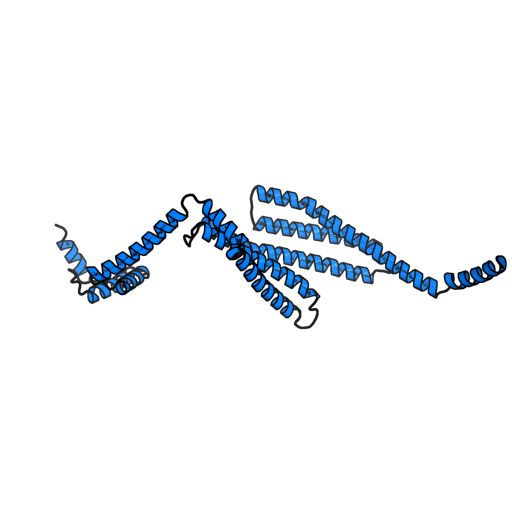YS A 1 94 ? 9.329 -1.890 -37.106 1.00 72.00 94 LYS A O 1
ATOM 774 N N . ASP A 1 95 ? 8.260 -0.144 -36.171 1.00 71.56 95 ASP A N 1
ATOM 775 C CA . ASP A 1 95 ? 8.835 0.873 -37.066 1.00 71.56 95 ASP A CA 1
ATOM 776 C C . ASP A 1 95 ? 10.366 0.921 -36.918 1.00 71.56 95 ASP A C 1
ATOM 778 O O . ASP A 1 95 ? 11.095 0.855 -37.906 1.00 71.56 95 ASP A O 1
ATOM 782 N N . PHE A 1 96 ? 10.860 0.921 -35.675 1.00 67.00 96 PHE A N 1
ATOM 783 C CA . PHE A 1 96 ? 12.294 0.887 -35.379 1.00 67.00 96 PHE A CA 1
ATOM 784 C C . PHE A 1 96 ? 12.978 -0.387 -35.898 1.00 67.00 96 PHE A C 1
ATOM 786 O O . PHE A 1 96 ? 14.017 -0.305 -36.548 1.00 67.00 96 PHE A O 1
ATOM 793 N N . LEU A 1 97 ? 12.381 -1.561 -35.660 1.00 65.25 97 LEU A N 1
ATOM 794 C CA . LEU A 1 97 ? 12.866 -2.847 -36.174 1.00 65.25 97 LEU A CA 1
ATOM 795 C C . LEU A 1 97 ? 12.953 -2.862 -37.699 1.00 65.25 97 LEU A C 1
ATOM 797 O O . LEU A 1 97 ? 13.892 -3.432 -38.243 1.00 65.25 97 LEU A O 1
ATOM 801 N N . THR A 1 98 ? 11.988 -2.243 -38.381 1.00 67.31 98 THR A N 1
ATOM 802 C CA . THR A 1 98 ? 11.958 -2.191 -39.847 1.00 67.31 98 THR A CA 1
ATOM 803 C C . THR A 1 98 ? 13.107 -1.330 -40.374 1.00 67.31 98 THR A C 1
ATOM 805 O O . THR A 1 98 ? 13.814 -1.772 -41.270 1.00 67.31 98 THR A O 1
ATOM 808 N N . SER A 1 99 ? 13.385 -0.184 -39.744 1.00 64.56 99 SER A N 1
ATOM 809 C CA . SER A 1 99 ? 14.522 0.683 -40.096 1.00 64.56 99 SER A CA 1
ATOM 810 C C . SER A 1 99 ? 15.898 0.107 -39.722 1.00 64.56 99 SER A C 1
ATOM 812 O O . SER A 1 99 ? 16.905 0.508 -40.297 1.00 64.56 99 SER A O 1
ATOM 814 N N . PHE A 1 100 ? 15.970 -0.813 -38.750 1.00 61.72 100 PHE A N 1
ATOM 815 C CA . PHE A 1 100 ? 17.219 -1.453 -38.301 1.00 61.72 100 PHE A CA 1
ATOM 816 C C . PHE A 1 100 ? 17.508 -2.807 -38.967 1.00 61.72 100 PHE A C 1
ATOM 818 O O . PHE A 1 100 ? 18.657 -3.252 -38.963 1.00 61.72 100 PHE A O 1
ATOM 825 N N . LYS A 1 101 ? 1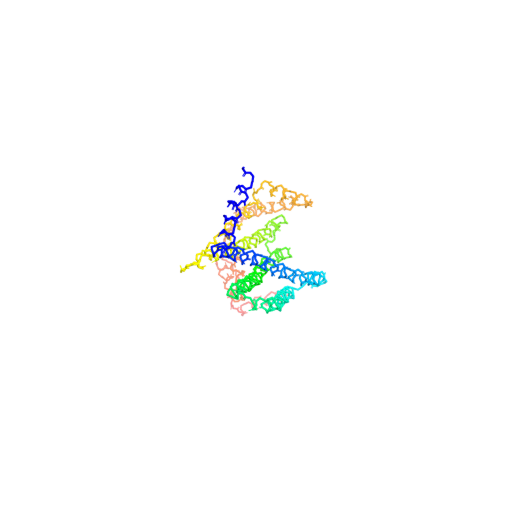6.483 -3.470 -39.521 1.00 56.47 101 LYS A N 1
ATOM 826 C CA . LYS A 1 101 ? 16.583 -4.758 -40.228 1.00 56.47 101 LYS A CA 1
ATOM 827 C C . LYS A 1 101 ? 17.492 -4.682 -41.459 1.00 56.47 101 LYS A C 1
ATOM 829 O O . LYS A 1 101 ? 18.127 -5.680 -41.786 1.00 56.47 101 LYS A O 1
ATOM 834 N N . ASP A 1 102 ? 17.595 -3.512 -42.081 1.00 59.50 102 ASP A N 1
ATOM 835 C CA . ASP A 1 102 ? 18.450 -3.281 -43.250 1.00 59.50 102 ASP A CA 1
ATOM 836 C C . ASP A 1 102 ? 19.943 -3.094 -42.881 1.00 59.50 102 ASP A C 1
ATOM 838 O O . ASP A 1 102 ? 20.774 -2.833 -43.749 1.00 59.50 102 ASP A O 1
ATOM 842 N N . GLY A 1 103 ? 20.314 -3.251 -41.599 1.00 56.84 103 GLY A N 1
ATOM 843 C CA . GLY A 1 103 ? 21.683 -3.115 -41.089 1.00 56.84 103 GLY A CA 1
ATOM 844 C C . GLY A 1 103 ? 22.200 -4.313 -40.271 1.00 56.84 103 GLY A C 1
ATOM 845 O O . GLY A 1 103 ? 21.465 -5.214 -39.875 1.00 56.84 103 GLY A O 1
ATOM 846 N N . VAL A 1 104 ? 23.502 -4.291 -39.956 1.00 57.00 104 VAL A N 1
ATOM 847 C CA . VAL A 1 104 ? 24.313 -5.379 -39.346 1.00 57.00 104 VAL A CA 1
ATOM 848 C C . VAL A 1 104 ? 23.893 -5.782 -37.904 1.00 57.00 104 VAL A C 1
ATOM 850 O O . VAL A 1 104 ? 24.483 -6.675 -37.304 1.00 57.00 104 VAL A O 1
ATOM 853 N N . PHE A 1 105 ? 22.853 -5.179 -37.316 1.00 57.81 105 PHE A N 1
ATOM 854 C CA . PHE A 1 105 ? 22.558 -5.259 -35.870 1.00 57.81 105 PHE A CA 1
ATOM 855 C C . PHE A 1 105 ? 21.339 -6.113 -35.461 1.00 57.81 105 PHE A C 1
ATOM 857 O O . PHE A 1 105 ? 20.963 -6.113 -34.286 1.00 57.81 105 PHE A O 1
ATOM 864 N N . GLY A 1 106 ? 20.729 -6.877 -36.375 1.00 58.75 106 GLY A N 1
ATOM 865 C CA . GLY A 1 106 ? 19.452 -7.581 -36.144 1.00 58.75 106 GLY A CA 1
ATOM 866 C C . GLY A 1 106 ? 19.376 -8.483 -34.895 1.00 58.75 106 GLY A C 1
ATOM 867 O O . GLY A 1 106 ? 18.352 -8.498 -34.209 1.00 58.75 106 GLY A O 1
ATOM 868 N N . GLY A 1 107 ? 20.460 -9.182 -34.534 1.00 58.03 107 GLY A N 1
ATOM 869 C CA . GLY A 1 107 ? 20.492 -10.061 -33.352 1.00 58.03 107 GLY A CA 1
ATOM 870 C C . GLY A 1 107 ? 20.418 -9.315 -32.012 1.00 58.03 107 GLY A C 1
ATOM 871 O O . GLY A 1 107 ? 19.780 -9.779 -31.068 1.00 58.03 107 GLY A O 1
ATOM 872 N N . ILE A 1 108 ? 21.004 -8.119 -31.936 1.00 60.03 108 ILE A N 1
ATOM 873 C CA . ILE A 1 108 ? 21.024 -7.315 -30.707 1.00 60.03 108 ILE A CA 1
ATOM 874 C C . ILE A 1 108 ? 19.673 -6.620 -30.504 1.00 60.03 108 ILE A C 1
ATOM 876 O O . ILE A 1 108 ? 19.177 -6.534 -29.379 1.00 60.03 108 ILE A O 1
ATOM 880 N N . VAL A 1 109 ? 19.031 -6.190 -31.595 1.00 61.84 109 VAL A N 1
ATOM 881 C CA . VAL A 1 109 ? 17.697 -5.581 -31.530 1.00 61.84 109 VAL A CA 1
ATOM 882 C C . VAL A 1 109 ? 16.664 -6.593 -31.032 1.00 61.84 109 VAL A C 1
ATOM 884 O O . VAL A 1 109 ? 15.847 -6.242 -30.186 1.00 61.84 109 VAL A O 1
ATOM 887 N N . SER A 1 110 ? 16.746 -7.862 -31.444 1.00 62.72 110 SER A N 1
ATOM 888 C CA . SER A 1 110 ? 15.885 -8.940 -30.925 1.00 62.72 110 SER A CA 1
ATOM 889 C C . SER A 1 110 ? 15.993 -9.118 -29.397 1.00 62.72 110 SER A C 1
ATOM 891 O O . SER A 1 110 ? 14.981 -9.186 -28.695 1.00 62.72 110 SER A O 1
ATOM 893 N N . SER A 1 111 ? 17.211 -9.094 -28.845 1.00 63.16 111 SER A N 1
ATOM 894 C CA . SER A 1 111 ? 17.438 -9.168 -27.391 1.00 63.16 111 SER A CA 1
ATOM 895 C C . SER A 1 111 ? 16.876 -7.950 -26.641 1.00 63.16 111 SER A C 1
ATOM 897 O O . SER A 1 111 ? 16.182 -8.091 -25.628 1.00 63.16 111 SER A O 1
ATOM 899 N N . LEU A 1 112 ? 17.083 -6.742 -27.179 1.00 61.62 112 LEU A N 1
ATOM 900 C CA . LEU A 1 112 ? 16.517 -5.503 -26.630 1.00 61.62 112 LEU A CA 1
ATOM 901 C C . LEU A 1 112 ? 14.984 -5.506 -26.663 1.00 61.62 112 LEU A C 1
ATOM 903 O O . LEU A 1 112 ? 14.349 -5.093 -25.695 1.00 61.62 112 LEU A O 1
ATOM 907 N N . THR A 1 113 ? 14.400 -6.025 -27.744 1.00 65.06 113 THR A N 1
ATOM 908 C CA . THR A 1 113 ? 12.950 -6.194 -27.921 1.00 65.06 113 THR A CA 1
ATOM 909 C C . THR A 1 113 ? 12.371 -7.035 -26.791 1.00 65.06 113 THR A C 1
ATOM 911 O O . THR A 1 113 ? 11.472 -6.601 -26.071 1.00 65.06 113 THR A O 1
ATOM 914 N N . THR A 1 114 ? 12.936 -8.227 -26.598 1.00 66.19 114 THR A N 1
ATOM 915 C CA . THR A 1 114 ? 12.520 -9.169 -25.556 1.00 66.19 114 THR A CA 1
ATOM 916 C C . THR A 1 114 ? 12.690 -8.565 -24.163 1.00 66.19 114 THR A C 1
ATOM 918 O O . THR A 1 114 ? 11.803 -8.693 -23.323 1.00 66.19 114 THR A O 1
ATOM 921 N N . THR A 1 115 ? 13.780 -7.833 -23.928 1.00 64.00 115 THR A N 1
ATOM 922 C CA . THR A 1 115 ? 14.048 -7.174 -22.642 1.00 64.00 115 THR A CA 1
ATOM 923 C C . THR A 1 115 ? 13.014 -6.090 -22.326 1.00 64.00 115 THR A C 1
ATOM 925 O O . THR A 1 115 ? 12.423 -6.103 -21.247 1.00 64.00 115 THR A O 1
ATOM 928 N N . VAL A 1 116 ? 12.729 -5.186 -23.271 1.00 62.94 116 VAL A N 1
ATOM 929 C CA . VAL A 1 116 ? 11.719 -4.125 -23.101 1.00 62.94 116 VAL A CA 1
ATOM 930 C C . VAL A 1 116 ? 10.332 -4.729 -22.870 1.00 62.94 116 VAL A C 1
ATOM 932 O O . VAL A 1 116 ? 9.607 -4.291 -21.975 1.00 62.94 116 VAL A O 1
ATOM 935 N N . PHE A 1 117 ? 9.976 -5.771 -23.624 1.00 69.31 117 PHE A N 1
ATOM 936 C CA . PHE A 1 117 ? 8.695 -6.453 -23.463 1.00 69.31 117 PHE A CA 1
ATOM 937 C C . PHE A 1 117 ? 8.564 -7.164 -22.113 1.00 69.31 117 PHE A C 1
ATOM 939 O O . PHE A 1 117 ? 7.528 -7.027 -21.459 1.00 69.31 117 PHE A O 1
ATOM 946 N N . ASN A 1 118 ? 9.610 -7.854 -21.6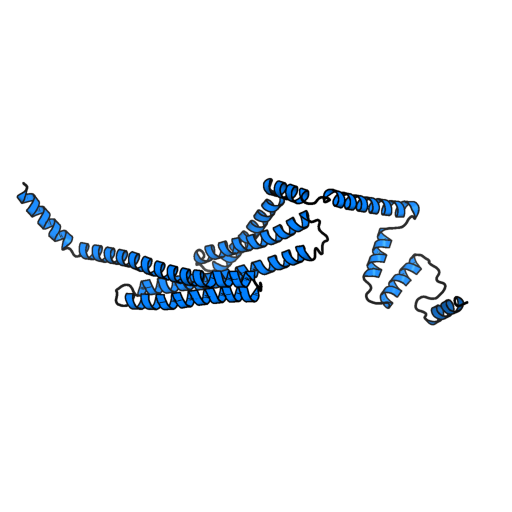56 1.00 69.12 118 ASN A N 1
ATOM 947 C CA . ASN A 1 118 ? 9.614 -8.517 -20.354 1.00 69.12 118 ASN A CA 1
ATOM 948 C C . ASN A 1 118 ? 9.492 -7.512 -19.203 1.00 69.12 118 ASN A C 1
ATOM 950 O O . ASN A 1 118 ? 8.707 -7.742 -18.283 1.00 69.12 118 ASN A O 1
ATOM 954 N N . ILE A 1 119 ? 10.194 -6.375 -19.270 1.00 66.88 119 ILE A N 1
ATOM 955 C CA . ILE A 1 119 ? 10.092 -5.310 -18.261 1.00 66.88 119 ILE A CA 1
ATOM 956 C C . ILE A 1 119 ? 8.663 -4.762 -18.200 1.00 66.88 119 ILE A C 1
ATOM 958 O O . ILE A 1 119 ? 8.104 -4.654 -17.109 1.00 66.88 119 ILE A O 1
ATOM 962 N N . PHE A 1 120 ? 8.032 -4.476 -19.341 1.00 64.81 120 PHE A N 1
ATOM 963 C CA . PHE A 1 120 ? 6.670 -3.934 -19.363 1.00 64.81 120 PHE A CA 1
ATOM 964 C C . PHE A 1 120 ? 5.620 -4.930 -18.868 1.00 64.81 120 PHE A C 1
ATOM 966 O O . PHE A 1 120 ? 4.783 -4.576 -18.038 1.00 64.81 120 PHE A O 1
ATOM 973 N N . ALA A 1 121 ? 5.679 -6.179 -19.336 1.00 65.81 121 ALA A N 1
ATOM 974 C CA . ALA A 1 121 ? 4.736 -7.215 -18.926 1.00 65.81 121 ALA A CA 1
ATOM 975 C C . ALA A 1 121 ? 4.858 -7.531 -17.426 1.00 65.81 121 ALA A C 1
ATOM 977 O O . ALA A 1 121 ? 3.849 -7.703 -16.738 1.00 65.81 121 ALA A O 1
ATOM 978 N N . THR A 1 122 ? 6.089 -7.566 -16.908 1.00 65.81 122 THR A N 1
ATOM 979 C CA . THR A 1 122 ? 6.354 -7.786 -15.480 1.00 65.81 122 THR A CA 1
ATOM 980 C C . THR A 1 122 ? 5.884 -6.594 -14.651 1.00 65.81 122 THR A C 1
ATOM 982 O O . THR A 1 122 ? 5.178 -6.785 -13.663 1.00 65.81 122 THR A O 1
ATOM 985 N N . THR A 1 123 ? 6.178 -5.366 -15.092 1.00 65.12 123 THR A N 1
ATOM 986 C CA . THR A 1 123 ? 5.749 -4.129 -14.415 1.00 65.12 123 THR A CA 1
ATOM 987 C C . THR A 1 123 ? 4.228 -4.028 -14.337 1.00 65.12 123 THR A C 1
ATOM 989 O O . THR A 1 123 ? 3.697 -3.806 -13.256 1.00 65.12 123 THR A O 1
ATOM 992 N N . GLN A 1 124 ? 3.504 -4.267 -15.437 1.00 66.75 124 GLN A N 1
ATOM 993 C CA . GLN A 1 124 ? 2.037 -4.217 -15.443 1.00 66.75 124 GLN A CA 1
ATOM 994 C C . GLN A 1 124 ? 1.431 -5.199 -14.430 1.00 66.75 124 GLN A C 1
ATOM 996 O O . GLN A 1 124 ? 0.549 -4.832 -13.652 1.00 66.75 124 GLN A O 1
ATOM 1001 N N . LYS A 1 125 ? 1.911 -6.450 -14.422 1.00 70.19 125 LYS A N 1
ATOM 1002 C CA . LYS A 1 125 ? 1.443 -7.477 -13.481 1.00 70.19 125 LYS A CA 1
ATOM 1003 C C . LYS A 1 125 ? 1.750 -7.090 -12.033 1.00 70.19 125 LYS A C 1
ATOM 1005 O O . LYS A 1 125 ? 0.874 -7.217 -11.180 1.00 70.19 125 LYS A O 1
ATOM 1010 N N . ALA A 1 126 ? 2.955 -6.583 -11.772 1.00 70.25 126 ALA A N 1
ATOM 1011 C CA . ALA A 1 126 ? 3.370 -6.134 -10.447 1.00 70.25 126 ALA A CA 1
ATOM 1012 C C . ALA A 1 126 ? 2.531 -4.944 -9.950 1.00 70.25 126 ALA A C 1
ATOM 1014 O O . ALA A 1 126 ? 2.046 -4.970 -8.824 1.00 70.25 126 ALA A O 1
ATOM 1015 N N . THR A 1 127 ? 2.273 -3.937 -10.789 1.00 69.00 127 THR A N 1
ATOM 1016 C CA . THR A 1 127 ? 1.465 -2.766 -10.410 1.00 69.00 127 THR A CA 1
ATOM 1017 C C . THR A 1 127 ? 0.020 -3.143 -10.079 1.00 69.00 127 THR A C 1
ATOM 1019 O O . THR A 1 127 ? -0.502 -2.705 -9.056 1.00 69.00 127 THR A O 1
ATOM 1022 N N . ILE A 1 128 ? -0.628 -3.990 -10.890 1.00 70.50 128 ILE A N 1
ATOM 1023 C CA . ILE A 1 128 ? -2.003 -4.453 -10.615 1.00 70.50 128 ILE A CA 1
ATOM 1024 C C . ILE A 1 128 ? -2.053 -5.253 -9.307 1.00 70.50 128 ILE A C 1
ATOM 1026 O O . ILE A 1 128 ? -2.990 -5.097 -8.523 1.00 70.50 128 ILE A O 1
ATOM 1030 N N . LYS A 1 129 ? -1.041 -6.095 -9.066 1.00 73.50 129 LYS A N 1
ATOM 1031 C CA . LYS A 1 129 ? -0.905 -6.871 -7.830 1.00 73.50 129 LYS A CA 1
ATOM 1032 C C . LYS A 1 129 ? -0.802 -5.954 -6.606 1.00 73.50 129 LYS A C 1
ATOM 1034 O O . LYS A 1 129 ? -1.596 -6.116 -5.688 1.00 73.50 129 LYS A O 1
ATOM 1039 N N . ILE A 1 130 ? 0.074 -4.949 -6.639 1.00 68.56 130 ILE A N 1
ATOM 1040 C CA . ILE A 1 130 ? 0.255 -3.988 -5.537 1.00 68.56 130 ILE A CA 1
ATOM 1041 C C . ILE A 1 130 ? -1.042 -3.212 -5.255 1.00 68.56 130 ILE A C 1
ATOM 1043 O O . ILE A 1 130 ? -1.456 -3.108 -4.104 1.00 68.56 130 ILE A O 1
ATOM 1047 N N . ILE A 1 131 ? -1.733 -2.713 -6.290 1.00 70.25 131 ILE A N 1
ATOM 1048 C CA . ILE A 1 131 ? -3.018 -2.004 -6.118 1.00 70.25 131 ILE A CA 1
ATOM 1049 C C . ILE A 1 131 ? -4.045 -2.905 -5.417 1.00 70.25 131 ILE A C 1
ATOM 1051 O O . ILE A 1 131 ? -4.743 -2.466 -4.502 1.00 70.25 131 ILE A O 1
ATOM 1055 N N . ARG A 1 132 ? -4.116 -4.180 -5.816 1.00 71.00 132 ARG A N 1
ATOM 1056 C CA . ARG A 1 132 ? -5.007 -5.169 -5.197 1.00 71.00 132 ARG A CA 1
ATOM 1057 C C . ARG A 1 132 ? -4.627 -5.469 -3.745 1.00 71.00 132 ARG A C 1
ATOM 1059 O O . ARG A 1 132 ? -5.515 -5.575 -2.905 1.00 71.00 132 ARG A O 1
ATOM 1066 N N . GLU A 1 133 ? -3.339 -5.599 -3.448 1.00 71.94 133 GLU A N 1
ATOM 1067 C CA . GLU A 1 133 ? -2.836 -5.876 -2.097 1.00 71.94 133 GLU A CA 1
ATOM 1068 C C . GLU A 1 133 ? -3.113 -4.717 -1.127 1.00 71.94 133 GLU A C 1
ATOM 1070 O O . GLU A 1 133 ? -3.527 -4.949 0.010 1.00 71.94 133 GLU A O 1
ATOM 1075 N N . ILE A 1 134 ? -2.974 -3.469 -1.582 1.00 70.75 134 ILE A N 1
ATOM 1076 C CA . ILE A 1 134 ? -3.235 -2.274 -0.764 1.00 70.75 134 ILE A CA 1
ATOM 1077 C C . ILE A 1 134 ? -4.743 -2.076 -0.518 1.00 70.75 134 ILE A C 1
ATOM 1079 O O . ILE A 1 134 ? -5.140 -1.652 0.571 1.00 70.75 134 ILE A O 1
ATOM 1083 N N . TRP A 1 135 ? -5.603 -2.423 -1.484 1.00 76.31 135 TRP A N 1
ATOM 1084 C CA . TRP A 1 135 ? -7.057 -2.238 -1.380 1.00 76.31 135 TRP A CA 1
ATOM 1085 C C . TRP A 1 135 ? -7.678 -2.942 -0.169 1.00 76.31 135 TRP A C 1
ATOM 1087 O O . TRP A 1 135 ? -8.481 -2.349 0.550 1.00 76.31 135 TRP A O 1
ATOM 1097 N N . GLY A 1 136 ? -7.262 -4.182 0.112 1.00 73.56 136 GLY A N 1
ATOM 1098 C CA . GLY A 1 136 ? -7.766 -4.931 1.265 1.00 73.56 136 GLY A CA 1
ATOM 1099 C C . GLY A 1 136 ? -7.482 -4.234 2.600 1.00 73.56 136 GLY A C 1
ATOM 1100 O O . GLY A 1 136 ? -8.344 -4.218 3.478 1.00 73.56 136 GLY A O 1
ATOM 1101 N N . GLN A 1 137 ? -6.305 -3.616 2.740 1.00 77.00 137 GLN A N 1
ATOM 1102 C CA . GLN A 1 137 ? -5.939 -2.864 3.945 1.00 77.00 137 GLN A CA 1
ATOM 1103 C C . GLN A 1 137 ? -6.677 -1.526 4.033 1.00 77.00 137 GLN A C 1
ATOM 1105 O O . GLN A 1 137 ? -7.138 -1.156 5.110 1.00 77.00 137 GLN A O 1
ATOM 1110 N N . LEU A 1 138 ? -6.881 -0.844 2.901 1.00 75.44 138 LEU A N 1
ATOM 1111 C CA . LEU A 1 138 ? -7.707 0.363 2.837 1.00 75.44 138 LEU A CA 1
ATOM 1112 C C . LEU A 1 138 ? -9.147 0.078 3.274 1.00 75.44 138 LEU A C 1
ATOM 1114 O O . LEU A 1 138 ? -9.661 0.779 4.137 1.00 75.44 138 LEU A O 1
ATOM 1118 N N . CYS A 1 139 ? -9.795 -0.967 2.751 1.00 73.50 139 CYS A N 1
ATOM 1119 C CA . CYS A 1 139 ? -11.159 -1.317 3.158 1.00 73.50 139 CYS A CA 1
ATOM 1120 C C . CYS A 1 139 ? -11.266 -1.633 4.655 1.00 73.50 139 CYS A C 1
ATOM 1122 O O . CYS A 1 139 ? -12.250 -1.249 5.285 1.00 73.50 139 CYS A O 1
ATOM 1124 N N . LYS A 1 140 ? -10.272 -2.322 5.233 1.00 74.31 140 LYS A N 1
ATOM 1125 C CA . LYS A 1 140 ? -10.221 -2.588 6.680 1.00 74.31 140 LYS A CA 1
ATOM 1126 C C . LYS A 1 140 ? -10.083 -1.295 7.481 1.00 74.31 140 LYS A C 1
ATOM 1128 O O . LYS A 1 140 ? -10.855 -1.091 8.411 1.00 74.31 140 LYS A O 1
ATOM 1133 N N . ALA A 1 141 ? -9.186 -0.403 7.065 1.00 77.44 141 ALA A N 1
ATOM 1134 C CA . ALA A 1 141 ? -9.015 0.908 7.681 1.00 77.44 141 ALA A CA 1
ATOM 1135 C C . ALA A 1 141 ? -10.301 1.749 7.600 1.00 77.44 141 ALA A C 1
ATOM 1137 O O . ALA A 1 141 ? -10.734 2.306 8.603 1.00 77.44 141 ALA A O 1
ATOM 1138 N N . PHE A 1 142 ? -10.964 1.777 6.440 1.00 72.50 142 PHE A N 1
ATOM 1139 C CA . PHE A 1 142 ? -12.253 2.449 6.259 1.00 72.50 142 PHE A CA 1
ATOM 1140 C C . PHE A 1 142 ? -13.327 1.883 7.187 1.00 72.50 142 PHE A C 1
ATOM 1142 O O . PHE A 1 142 ? -14.000 2.644 7.879 1.00 72.50 142 PHE A O 1
ATOM 1149 N N . LYS A 1 143 ? -13.476 0.554 7.244 1.00 71.75 143 LYS A N 1
ATOM 1150 C CA . LYS A 1 143 ? -14.439 -0.073 8.156 1.00 71.75 143 LYS A CA 1
ATOM 1151 C C . LYS A 1 143 ? -14.148 0.282 9.610 1.00 71.75 143 LYS A C 1
ATOM 1153 O O . LYS A 1 143 ? -15.079 0.576 10.349 1.00 71.75 143 LYS A O 1
ATOM 1158 N N . LEU A 1 144 ? -12.877 0.287 10.000 1.00 78.06 144 LEU A N 1
ATOM 1159 C CA . LEU A 1 144 ? -12.475 0.637 11.352 1.00 78.06 144 LEU A CA 1
ATOM 1160 C C . LEU A 1 144 ? -12.851 2.092 11.682 1.00 78.06 144 LEU A C 1
ATOM 1162 O O . LEU A 1 144 ? -13.490 2.318 12.702 1.00 78.06 144 LEU A O 1
ATOM 1166 N N . VAL A 1 145 ? -12.560 3.053 10.796 1.00 75.50 145 VAL A N 1
ATOM 1167 C CA . VAL A 1 145 ? -12.903 4.477 10.993 1.00 75.50 145 VAL A CA 1
ATOM 1168 C C . VAL A 1 145 ? -14.412 4.709 11.090 1.00 75.50 145 VAL A C 1
ATOM 1170 O O . VAL A 1 145 ? -14.854 5.454 11.959 1.00 75.50 145 VAL A O 1
ATOM 1173 N N . PHE A 1 146 ? -15.201 4.102 10.199 1.00 70.31 146 PHE A N 1
ATOM 1174 C CA . PHE A 1 146 ? -16.635 4.393 10.093 1.00 70.31 146 PHE A CA 1
ATOM 1175 C C . PHE A 1 146 ? -17.503 3.598 11.067 1.00 70.31 146 PHE A C 1
ATOM 1177 O O . PHE A 1 146 ? -18.504 4.124 11.546 1.00 70.31 146 PHE A O 1
ATOM 1184 N N . PHE A 1 147 ? -17.149 2.344 11.350 1.00 74.06 147 PHE A N 1
ATOM 1185 C CA . PHE A 1 147 ? -17.960 1.482 12.211 1.00 74.06 147 PHE A CA 1
ATOM 1186 C C . PHE A 1 147 ? -17.416 1.368 13.635 1.00 74.06 147 PHE A C 1
ATOM 1188 O O . PHE A 1 147 ? -18.187 1.002 14.515 1.00 74.06 147 PHE A O 1
ATOM 1195 N N . ASN A 1 148 ? -16.126 1.661 13.857 1.00 76.94 148 ASN A N 1
ATOM 1196 C CA . ASN A 1 148 ? -15.426 1.542 15.142 1.00 76.94 148 ASN A CA 1
ATOM 1197 C C . ASN A 1 148 ? -15.944 0.375 16.018 1.00 76.94 148 ASN A C 1
ATOM 1199 O O . ASN A 1 148 ? -16.419 0.606 17.134 1.00 76.94 148 ASN A O 1
ATOM 1203 N N . PRO A 1 149 ? -15.912 -0.877 15.513 1.00 70.88 149 PRO A N 1
ATOM 1204 C CA . PRO A 1 149 ? -16.530 -2.021 16.189 1.00 70.88 149 PRO A CA 1
ATOM 1205 C C . PRO A 1 149 ? -15.935 -2.280 17.579 1.00 70.88 149 PRO A C 1
ATOM 1207 O O . PRO A 1 149 ? -16.629 -2.753 18.472 1.00 70.88 149 PRO A O 1
ATOM 1210 N N . GLU A 1 150 ? -14.665 -1.922 17.768 1.00 71.31 150 GLU A N 1
ATOM 1211 C CA . GLU A 1 150 ? -13.916 -2.080 19.018 1.00 71.31 150 GLU A CA 1
ATOM 1212 C C . GLU A 1 150 ? -14.129 -0.913 20.000 1.00 71.31 150 GLU A C 1
ATOM 1214 O O . GLU A 1 150 ? -13.553 -0.914 21.084 1.00 71.31 150 GLU A O 1
ATOM 1219 N N . LYS A 1 151 ? -14.958 0.086 19.644 1.00 71.62 151 LYS A N 1
ATOM 1220 C CA . LYS A 1 151 ? -15.226 1.296 20.445 1.00 71.62 151 LYS A CA 1
ATOM 1221 C C . LYS A 1 151 ? -13.940 1.996 20.913 1.00 71.62 151 LYS A C 1
ATOM 1223 O O . LYS A 1 151 ? -13.873 2.525 22.022 1.00 71.62 151 LYS A O 1
ATOM 1228 N N . LEU A 1 152 ? -12.921 2.017 20.055 1.00 74.12 152 LEU A N 1
ATOM 1229 C CA . LEU A 1 152 ? -11.634 2.641 20.347 1.00 74.12 152 LEU A CA 1
ATOM 1230 C C . LEU A 1 152 ? -11.798 4.154 20.509 1.00 74.12 152 LEU A C 1
ATOM 1232 O O . LEU A 1 152 ? -12.567 4.792 19.782 1.00 74.12 152 LEU A O 1
ATOM 1236 N N . GLY A 1 153 ? -11.024 4.741 21.424 1.00 76.44 153 GLY A N 1
ATOM 1237 C CA . GLY A 1 153 ? -10.861 6.191 21.484 1.00 76.44 153 GLY A CA 1
ATOM 1238 C C . GLY A 1 153 ? -10.251 6.719 20.182 1.00 76.44 153 GLY A C 1
ATOM 1239 O O . GLY A 1 153 ? -9.475 6.025 19.531 1.00 76.44 153 GLY A O 1
ATOM 1240 N N . PHE A 1 154 ? -10.572 7.953 19.788 1.00 74.81 154 PHE A N 1
ATOM 1241 C CA . PHE A 1 154 ? -10.154 8.527 18.496 1.00 74.81 154 PHE A CA 1
ATOM 1242 C C . PHE A 1 154 ? -8.638 8.445 18.236 1.00 74.81 154 PHE A C 1
ATOM 1244 O O . PHE A 1 154 ? -8.214 8.127 17.127 1.00 74.81 154 PHE A O 1
ATOM 1251 N N . THR A 1 155 ? -7.806 8.685 19.253 1.00 78.38 155 THR A N 1
ATOM 1252 C CA . THR A 1 155 ? -6.345 8.577 19.120 1.00 78.38 155 THR A CA 1
ATOM 1253 C C . THR A 1 155 ? -5.914 7.141 18.818 1.00 78.38 155 THR A C 1
ATOM 1255 O O . THR A 1 155 ? -5.062 6.921 17.958 1.00 78.38 155 THR A O 1
ATOM 1258 N N . ASP A 1 156 ? -6.519 6.155 19.478 1.00 81.38 156 ASP A N 1
ATOM 1259 C CA . ASP A 1 156 ? -6.186 4.740 19.291 1.00 81.38 156 ASP A CA 1
ATOM 1260 C C . ASP A 1 156 ? -6.780 4.182 17.995 1.00 81.38 156 ASP A C 1
ATOM 1262 O O . ASP A 1 156 ? -6.129 3.399 17.306 1.00 81.38 156 ASP A O 1
ATOM 1266 N N . LEU A 1 157 ? -7.939 4.696 17.577 1.00 81.19 157 LEU A N 1
ATOM 1267 C CA . LEU A 1 157 ? -8.510 4.479 16.253 1.00 81.19 157 LEU A CA 1
ATOM 1268 C C . LEU A 1 157 ? -7.545 4.946 15.152 1.00 81.19 157 LEU A C 1
ATOM 1270 O O . LEU A 1 157 ? -7.240 4.198 14.222 1.00 81.19 157 LEU A O 1
ATOM 1274 N N . CYS A 1 158 ? -7.003 6.160 15.278 1.00 80.88 158 CYS A N 1
ATOM 1275 C CA . CYS A 1 158 ? -6.024 6.697 14.335 1.00 80.88 158 CYS A CA 1
ATOM 1276 C C . CYS A 1 158 ? -4.714 5.893 14.333 1.00 80.88 158 CYS A C 1
ATOM 1278 O O . CYS A 1 158 ? -4.168 5.628 13.260 1.00 80.88 158 CYS A O 1
ATOM 1280 N N . LYS A 1 159 ? -4.223 5.444 15.497 1.00 85.38 159 LYS A N 1
ATOM 1281 C CA . LYS A 1 159 ? -3.056 4.546 15.579 1.00 85.38 159 LYS A CA 1
ATOM 1282 C C . LYS A 1 159 ? -3.316 3.213 14.875 1.00 85.38 159 LYS A C 1
ATOM 1284 O O . LYS A 1 159 ? -2.463 2.757 14.117 1.00 85.38 159 LYS A O 1
ATOM 1289 N N . ALA A 1 160 ? -4.487 2.613 15.079 1.00 84.75 160 ALA A N 1
ATOM 1290 C CA . ALA A 1 160 ? -4.863 1.345 14.462 1.00 84.75 160 ALA A CA 1
ATOM 1291 C C . ALA A 1 160 ? -4.976 1.459 12.929 1.00 84.75 160 ALA A C 1
ATOM 1293 O O . ALA A 1 160 ? -4.456 0.612 12.200 1.00 84.75 160 ALA A O 1
ATOM 1294 N N . VAL A 1 161 ? -5.549 2.554 12.422 1.00 83.88 161 VAL A N 1
ATOM 1295 C CA . VAL A 1 161 ? -5.577 2.867 10.982 1.00 83.88 161 VAL A CA 1
ATOM 1296 C C . VAL A 1 161 ? -4.167 3.045 10.419 1.00 83.88 161 VAL A C 1
ATOM 1298 O O . VAL A 1 161 ? -3.837 2.467 9.382 1.00 83.88 161 VAL A O 1
ATOM 1301 N N . MET A 1 162 ? -3.306 3.795 11.111 1.00 83.12 162 MET A N 1
ATOM 1302 C CA . MET A 1 162 ? -1.915 3.983 10.688 1.00 83.12 162 MET A CA 1
ATOM 1303 C C . MET A 1 162 ? -1.114 2.674 10.716 1.00 83.12 162 MET A C 1
ATOM 1305 O O . MET A 1 162 ? -0.269 2.474 9.846 1.00 83.12 162 MET A O 1
ATOM 1309 N N . GLY A 1 163 ? -1.413 1.757 11.640 1.00 85.38 163 GLY A N 1
ATOM 1310 C CA . GLY A 1 163 ? -0.854 0.401 11.659 1.00 85.38 163 GLY A CA 1
ATOM 1311 C C . GLY A 1 163 ? -1.302 -0.465 10.472 1.00 85.38 163 GLY A C 1
ATOM 1312 O O . GLY A 1 163 ? -0.518 -1.234 9.920 1.00 85.38 163 GLY A O 1
ATOM 1313 N N . MET A 1 164 ? -2.542 -0.319 9.997 1.00 82.75 164 MET A N 1
ATOM 1314 C CA . MET A 1 164 ? -2.971 -0.999 8.764 1.00 82.75 164 MET A CA 1
ATOM 1315 C C . MET A 1 164 ? -2.282 -0.421 7.520 1.00 82.75 164 MET A C 1
ATOM 1317 O O . MET A 1 164 ? -1.904 -1.163 6.610 1.00 82.75 164 MET A O 1
ATOM 1321 N N . LEU A 1 165 ? -2.073 0.899 7.484 1.00 82.44 165 LEU A N 1
ATOM 1322 C CA . LEU A 1 165 ? -1.349 1.561 6.396 1.00 82.44 165 LEU A CA 1
ATOM 1323 C C . LEU A 1 165 ? 0.150 1.221 6.400 1.00 82.44 165 LEU A C 1
ATOM 1325 O O . LEU A 1 165 ? 0.733 1.047 5.330 1.00 82.44 165 LEU A O 1
ATOM 1329 N N . SER A 1 166 ? 0.773 1.061 7.572 1.00 82.56 166 SER A N 1
ATOM 1330 C CA . SER A 1 166 ? 2.172 0.626 7.677 1.00 82.56 166 SER A CA 1
ATOM 1331 C C . SER A 1 166 ? 2.368 -0.795 7.144 1.00 82.56 166 SER A C 1
ATOM 1333 O O . SER A 1 166 ? 3.351 -1.054 6.450 1.00 82.56 166 SER A O 1
ATOM 1335 N N . ALA A 1 167 ? 1.407 -1.694 7.380 1.00 85.19 167 ALA A N 1
ATOM 1336 C CA . ALA A 1 167 ? 1.404 -3.032 6.795 1.00 85.19 167 ALA A CA 1
ATOM 1337 C C . ALA A 1 167 ? 1.301 -2.987 5.261 1.00 85.19 167 ALA A C 1
ATOM 1339 O O . ALA A 1 167 ? 2.038 -3.691 4.570 1.00 85.19 167 ALA A O 1
ATOM 1340 N N . ALA A 1 168 ? 0.454 -2.114 4.707 1.00 80.44 168 ALA A N 1
ATOM 1341 C CA . ALA A 1 168 ? 0.373 -1.909 3.259 1.00 80.44 168 ALA A CA 1
ATOM 1342 C C . ALA A 1 168 ? 1.692 -1.362 2.669 1.00 80.44 168 ALA A C 1
ATOM 1344 O O . ALA A 1 168 ? 2.146 -1.806 1.608 1.00 80.44 168 ALA A O 1
ATOM 1345 N N . ALA A 1 169 ? 2.351 -0.441 3.379 1.00 81.31 169 ALA A N 1
ATOM 1346 C CA . ALA A 1 169 ? 3.669 0.062 2.999 1.00 81.31 169 ALA A CA 1
ATOM 1347 C C . ALA A 1 169 ? 4.740 -1.044 3.045 1.00 81.31 169 ALA A C 1
ATOM 1349 O O . ALA A 1 169 ? 5.540 -1.160 2.117 1.00 81.31 169 ALA A O 1
ATOM 1350 N N . GLY A 1 170 ? 4.722 -1.900 4.072 1.00 83.75 170 GLY A N 1
ATOM 1351 C CA . GLY A 1 170 ? 5.628 -3.043 4.196 1.00 83.75 170 GLY A CA 1
ATOM 1352 C C . GLY A 1 170 ? 5.507 -4.027 3.030 1.00 83.75 170 GLY A C 1
ATOM 1353 O O . GLY A 1 170 ? 6.522 -4.409 2.445 1.00 83.75 170 GLY A O 1
ATOM 1354 N N . VAL A 1 171 ? 4.276 -4.365 2.625 1.00 85.62 171 VAL A N 1
ATOM 1355 C CA . VAL A 1 171 ? 4.005 -5.212 1.442 1.00 85.62 171 VAL A CA 1
ATOM 1356 C C . VAL A 1 171 ? 4.572 -4.587 0.170 1.00 85.62 171 VAL A C 1
ATOM 1358 O O . VAL A 1 171 ? 5.200 -5.270 -0.639 1.00 85.62 171 VAL A O 1
ATOM 1361 N N . THR A 1 172 ? 4.428 -3.271 0.018 1.00 80.62 172 THR A N 1
ATOM 1362 C CA . THR A 1 172 ? 4.969 -2.550 -1.141 1.00 80.62 172 THR A CA 1
ATOM 1363 C C . THR A 1 172 ? 6.497 -2.654 -1.196 1.00 80.62 172 THR A C 1
ATOM 1365 O O . THR A 1 172 ? 7.055 -2.985 -2.243 1.00 80.62 172 THR A O 1
ATOM 1368 N N . VAL A 1 173 ? 7.185 -2.438 -0.069 1.00 78.56 173 VAL A N 1
ATOM 1369 C CA . VAL A 1 173 ? 8.653 -2.547 0.018 1.00 78.56 173 VAL A CA 1
ATOM 1370 C C . VAL A 1 173 ? 9.128 -3.964 -0.292 1.00 78.56 173 VAL A C 1
ATOM 1372 O O . VAL A 1 173 ? 10.063 -4.139 -1.074 1.00 78.56 173 VAL A O 1
ATOM 1375 N N . GLY A 1 174 ? 8.470 -4.983 0.260 1.00 79.75 174 GLY A N 1
ATOM 1376 C CA . GLY A 1 174 ? 8.819 -6.373 -0.018 1.00 79.75 174 GLY A CA 1
ATOM 1377 C C . GLY A 1 174 ? 8.560 -6.793 -1.463 1.00 79.75 174 GLY A C 1
ATOM 1378 O O . GLY A 1 174 ? 9.382 -7.496 -2.049 1.00 79.75 174 GLY A O 1
ATOM 1379 N N . SER A 1 175 ? 7.484 -6.302 -2.086 1.00 80.94 175 SER A N 1
ATOM 1380 C CA . SER A 1 175 ? 7.226 -6.538 -3.511 1.00 80.94 175 SER A CA 1
ATOM 1381 C C . SER A 1 175 ? 8.277 -5.873 -4.404 1.00 80.94 175 SER A C 1
ATOM 1383 O O . SER A 1 175 ? 8.656 -6.449 -5.425 1.00 80.94 175 SER A O 1
ATOM 1385 N N . ILE A 1 176 ? 8.763 -4.681 -4.038 1.00 79.06 176 ILE A N 1
ATOM 1386 C CA . ILE A 1 176 ? 9.867 -4.023 -4.750 1.00 79.06 176 ILE A CA 1
ATOM 1387 C C . ILE A 1 176 ? 11.150 -4.837 -4.575 1.00 79.06 176 ILE A C 1
ATOM 1389 O O . ILE A 1 176 ? 11.803 -5.147 -5.568 1.00 79.06 176 ILE A O 1
ATOM 1393 N N . ALA A 1 177 ? 11.489 -5.237 -3.347 1.00 74.94 177 ALA A N 1
ATOM 1394 C CA . ALA A 1 177 ? 12.670 -6.051 -3.073 1.00 74.94 177 ALA A CA 1
ATOM 1395 C C . ALA A 1 177 ? 12.648 -7.368 -3.863 1.00 74.94 177 ALA A C 1
ATOM 1397 O O . ALA A 1 177 ? 13.630 -7.708 -4.518 1.00 74.94 177 ALA A O 1
ATOM 1398 N N . HIS A 1 178 ? 11.506 -8.058 -3.892 1.00 78.12 178 HIS A N 1
ATOM 1399 C CA . HIS A 1 178 ? 11.317 -9.263 -4.696 1.00 78.12 178 HIS A CA 1
ATOM 1400 C C . HIS A 1 178 ? 11.573 -9.009 -6.190 1.00 78.12 178 HIS A C 1
ATOM 1402 O O . HIS A 1 178 ? 12.317 -9.753 -6.826 1.00 78.12 178 HIS A O 1
ATOM 1408 N N . ALA A 1 179 ? 11.012 -7.929 -6.745 1.00 75.38 179 ALA A N 1
ATOM 1409 C CA . ALA A 1 179 ? 11.195 -7.577 -8.152 1.00 75.38 179 ALA A CA 1
ATOM 1410 C C . ALA A 1 179 ? 12.655 -7.242 -8.509 1.00 75.38 179 ALA A C 1
ATOM 1412 O O . ALA A 1 179 ? 13.071 -7.490 -9.638 1.00 75.38 179 ALA A O 1
ATOM 1413 N N . GLN A 1 180 ? 13.433 -6.701 -7.564 1.00 74.19 180 GLN A N 1
ATOM 1414 C CA . GLN A 1 180 ? 14.861 -6.414 -7.748 1.00 74.19 180 GLN A CA 1
ATOM 1415 C C . GLN A 1 180 ? 15.748 -7.655 -7.557 1.00 74.19 180 GLN A C 1
ATOM 1417 O O . GLN A 1 180 ? 16.784 -7.768 -8.207 1.00 74.19 180 GLN A O 1
ATOM 1422 N N . LEU A 1 181 ? 15.353 -8.595 -6.690 1.00 70.19 181 LEU A N 1
ATOM 1423 C CA . LEU A 1 181 ? 16.093 -9.840 -6.460 1.00 70.19 181 LEU A CA 1
ATOM 1424 C C . LEU A 1 181 ? 15.887 -10.869 -7.573 1.00 70.19 181 LEU A C 1
ATOM 1426 O O . LEU A 1 181 ? 16.820 -11.592 -7.912 1.00 70.19 181 LEU A O 1
ATOM 1430 N N . LEU A 1 182 ? 14.690 -10.936 -8.158 1.00 73.38 182 LEU A N 1
ATOM 1431 C CA . LEU A 1 182 ? 14.342 -11.970 -9.134 1.00 73.38 182 LEU A CA 1
ATOM 1432 C C . LEU A 1 182 ? 15.315 -12.051 -10.337 1.00 73.38 182 LEU A C 1
ATOM 1434 O O . LEU A 1 182 ? 15.718 -13.161 -10.678 1.00 73.38 182 LEU A O 1
ATOM 1438 N N . PRO A 1 183 ? 15.769 -10.936 -10.951 1.00 70.56 183 PRO A N 1
ATOM 1439 C CA . PRO A 1 183 ? 16.754 -10.975 -12.037 1.00 70.56 183 PRO A CA 1
ATOM 1440 C C . PRO A 1 183 ? 18.167 -11.373 -11.585 1.00 70.56 183 PRO A C 1
ATOM 1442 O O . PRO A 1 183 ? 18.952 -11.860 -12.395 1.00 70.56 183 PRO A O 1
ATOM 1445 N N . LEU A 1 184 ? 18.505 -11.149 -10.310 1.00 68.38 184 LEU A N 1
ATOM 1446 C CA . LEU A 1 184 ? 19.811 -11.483 -9.731 1.00 68.38 184 LEU A CA 1
ATOM 1447 C C . LEU A 1 184 ? 19.904 -12.972 -9.364 1.00 68.38 184 LEU A C 1
ATOM 1449 O O . LEU A 1 184 ? 20.985 -13.556 -9.392 1.00 68.38 184 LEU A O 1
ATOM 1453 N N . CYS A 1 185 ? 18.770 -13.608 -9.072 1.00 67.50 185 CYS A N 1
ATOM 1454 C CA . CYS A 1 185 ? 18.675 -15.017 -8.702 1.00 67.50 185 CYS A CA 1
ATOM 1455 C C . CYS A 1 185 ? 18.470 -15.944 -9.919 1.00 67.50 185 CYS A C 1
ATOM 1457 O O . CYS A 1 185 ? 17.579 -16.792 -9.919 1.00 67.50 185 CYS A O 1
ATOM 1459 N N . ASN A 1 186 ? 19.290 -15.810 -10.966 1.00 62.62 186 ASN A N 1
ATOM 1460 C CA . ASN A 1 186 ? 19.179 -16.634 -12.178 1.00 62.62 186 ASN A CA 1
ATOM 1461 C C . ASN A 1 186 ? 19.896 -17.999 -12.040 1.00 62.62 186 ASN A C 1
ATOM 1463 O O . ASN A 1 186 ? 20.866 -18.278 -12.743 1.00 62.62 186 ASN A O 1
ATOM 1467 N N . PHE A 1 187 ? 19.445 -18.833 -11.098 1.00 66.88 187 PHE A N 1
ATOM 1468 C CA . PHE A 1 187 ? 19.932 -20.200 -10.853 1.00 66.88 187 PHE A CA 1
ATOM 1469 C C . PHE A 1 187 ? 18.787 -21.101 -10.325 1.00 66.88 187 PHE A C 1
ATOM 1471 O O . PHE A 1 187 ? 17.739 -20.574 -9.936 1.00 66.88 187 PHE A O 1
ATOM 1478 N N . PRO A 1 188 ? 18.922 -22.447 -10.311 1.00 45.91 188 PRO A N 1
ATOM 1479 C CA . PRO A 1 188 ? 17.878 -23.343 -9.798 1.00 45.91 188 PRO A CA 1
ATOM 1480 C C . PRO A 1 188 ? 17.506 -22.994 -8.347 1.00 45.91 188 PRO A C 1
ATOM 1482 O O . PRO A 1 188 ? 18.399 -22.826 -7.527 1.00 45.91 188 PRO A O 1
ATOM 1485 N N . PHE A 1 189 ? 16.211 -22.887 -8.023 1.00 48.78 189 PHE A N 1
ATOM 1486 C CA . PHE A 1 189 ? 15.672 -22.372 -6.740 1.00 48.78 189 PHE A CA 1
ATOM 1487 C C . PHE A 1 189 ? 15.812 -20.858 -6.483 1.00 48.78 189 PHE A C 1
ATOM 1489 O O . PHE A 1 189 ? 15.351 -20.365 -5.453 1.00 48.78 189 PHE A O 1
ATOM 1496 N N . GLY A 1 190 ? 16.363 -20.082 -7.419 1.00 51.00 190 GLY A N 1
ATOM 1497 C CA . GLY A 1 190 ? 16.532 -18.639 -7.248 1.00 51.00 190 GLY A CA 1
ATOM 1498 C C . GLY A 1 190 ? 15.221 -17.851 -7.103 1.00 51.00 190 GLY A C 1
ATOM 1499 O O . GLY A 1 190 ? 15.161 -16.900 -6.325 1.00 51.00 190 GLY A O 1
ATOM 1500 N N . ALA A 1 191 ? 14.145 -18.276 -7.774 1.00 62.34 191 ALA A N 1
ATOM 1501 C CA . ALA A 1 191 ? 12.818 -17.670 -7.624 1.00 62.34 191 ALA A CA 1
ATOM 1502 C C . ALA A 1 191 ? 12.236 -17.855 -6.210 1.00 62.34 191 ALA A C 1
ATOM 1504 O O . ALA A 1 191 ? 11.641 -16.925 -5.660 1.00 62.34 191 ALA A O 1
ATOM 1505 N N . GLU A 1 192 ? 12.474 -19.012 -5.587 1.00 64.06 192 GLU A N 1
ATOM 1506 C CA . GLU A 1 192 ? 11.970 -19.292 -4.237 1.00 64.06 192 GLU A CA 1
ATOM 1507 C C . GLU A 1 192 ? 12.783 -18.570 -3.175 1.00 64.06 192 GLU A C 1
ATOM 1509 O O . GLU A 1 192 ? 12.221 -18.032 -2.222 1.00 64.06 192 GLU A O 1
ATOM 1514 N N . LEU A 1 193 ? 14.092 -18.436 -3.401 1.00 55.97 193 LEU A N 1
ATOM 1515 C CA . LEU A 1 193 ? 14.939 -17.583 -2.581 1.00 55.97 193 LEU A CA 1
ATOM 1516 C C . LEU A 1 193 ? 14.519 -16.106 -2.680 1.00 55.97 193 LEU A C 1
ATOM 1518 O O . LEU A 1 193 ? 14.376 -15.440 -1.656 1.00 55.97 193 LEU A O 1
ATOM 1522 N N . ALA A 1 194 ? 14.261 -15.592 -3.886 1.00 65.31 194 ALA A N 1
ATOM 1523 C CA . ALA A 1 194 ? 13.791 -14.219 -4.081 1.00 65.31 194 ALA A CA 1
ATOM 1524 C C . ALA A 1 194 ? 12.416 -13.979 -3.432 1.00 65.31 194 ALA A C 1
ATOM 1526 O O . ALA A 1 194 ? 12.154 -12.896 -2.903 1.00 65.31 194 ALA A O 1
ATOM 1527 N N . SER A 1 195 ? 11.527 -14.975 -3.455 1.00 68.75 195 SER A N 1
ATOM 1528 C CA . SER A 1 195 ? 10.225 -14.926 -2.774 1.00 68.75 195 SER A CA 1
ATOM 1529 C C . SER A 1 195 ? 10.380 -14.914 -1.254 1.00 68.75 195 SER A C 1
ATOM 1531 O O . SER A 1 195 ? 9.775 -14.075 -0.586 1.00 68.75 195 SER A O 1
ATOM 1533 N N . PHE A 1 196 ? 11.244 -15.775 -0.712 1.00 69.00 196 PHE A N 1
ATOM 1534 C CA . PHE A 1 196 ? 11.559 -15.820 0.715 1.00 69.00 196 PHE A CA 1
ATOM 1535 C C . PHE A 1 196 ? 12.140 -14.492 1.216 1.00 69.00 196 PHE A C 1
ATOM 1537 O O . PHE A 1 196 ? 11.650 -13.928 2.193 1.00 69.00 196 PHE A O 1
ATOM 1544 N N . VAL A 1 197 ? 13.134 -13.940 0.511 1.00 66.38 197 VAL A N 1
ATOM 1545 C CA . VAL A 1 197 ? 13.744 -12.649 0.866 1.00 66.38 197 VAL A CA 1
ATOM 1546 C C . VAL A 1 197 ? 12.726 -11.512 0.755 1.00 66.38 197 VAL A C 1
ATOM 1548 O O . VAL A 1 197 ? 12.660 -10.668 1.645 1.00 66.38 197 VAL A O 1
ATOM 1551 N N . GLY A 1 198 ? 11.880 -11.502 -0.279 1.00 71.12 198 GLY A N 1
ATOM 1552 C CA . GLY A 1 198 ? 10.799 -10.520 -0.409 1.00 71.12 198 GLY A CA 1
ATOM 1553 C C . GLY A 1 198 ? 9.803 -10.565 0.758 1.00 71.12 198 GLY A C 1
ATOM 1554 O O . GLY A 1 198 ? 9.423 -9.520 1.295 1.00 71.12 198 GLY A O 1
ATOM 1555 N N . ALA A 1 199 ? 9.421 -11.764 1.204 1.00 71.44 199 ALA A N 1
ATOM 1556 C CA . ALA A 1 199 ? 8.552 -11.952 2.366 1.00 71.44 199 ALA A CA 1
ATOM 1557 C C . ALA A 1 199 ? 9.232 -11.515 3.677 1.00 71.44 199 ALA A C 1
ATOM 1559 O O . ALA A 1 199 ? 8.619 -10.825 4.492 1.00 71.44 199 ALA A O 1
ATOM 1560 N N . LEU A 1 200 ? 10.518 -11.833 3.854 1.00 68.94 200 LEU A N 1
ATOM 1561 C CA . LEU A 1 200 ? 11.308 -11.406 5.012 1.00 68.94 200 LEU A CA 1
ATOM 1562 C C . LEU A 1 200 ? 11.409 -9.875 5.091 1.00 68.94 200 LEU A C 1
ATOM 1564 O O . LEU A 1 200 ? 11.151 -9.282 6.139 1.00 68.94 200 LEU A O 1
ATOM 1568 N N . VAL A 1 201 ? 11.718 -9.224 3.966 1.00 74.06 201 VAL A N 1
ATOM 1569 C CA . VAL A 1 201 ? 11.765 -7.760 3.861 1.00 74.06 201 VAL A CA 1
ATOM 1570 C C . VAL A 1 201 ? 10.393 -7.146 4.144 1.00 74.06 201 VAL A C 1
ATOM 1572 O O . VAL A 1 201 ? 10.324 -6.140 4.842 1.00 74.06 201 VAL A O 1
ATOM 1575 N N . THR A 1 202 ? 9.303 -7.765 3.677 1.00 82.25 202 THR A N 1
ATOM 1576 C CA . THR A 1 202 ? 7.932 -7.330 4.005 1.00 82.25 202 THR A CA 1
ATOM 1577 C C . THR A 1 202 ? 7.705 -7.303 5.517 1.00 82.25 202 THR A C 1
ATOM 1579 O O . THR A 1 202 ? 7.224 -6.300 6.051 1.00 82.25 202 THR A O 1
ATOM 1582 N N . GLY A 1 203 ? 8.065 -8.385 6.216 1.00 71.69 203 GLY A N 1
ATOM 1583 C CA . GLY A 1 203 ? 7.909 -8.498 7.667 1.00 71.69 203 GLY A CA 1
ATOM 1584 C C . GLY A 1 203 ? 8.745 -7.465 8.425 1.00 71.69 203 GLY A C 1
ATOM 1585 O O . GLY A 1 203 ? 8.213 -6.734 9.260 1.00 71.69 203 GLY A O 1
ATOM 1586 N N . LEU A 1 204 ? 10.030 -7.339 8.078 1.00 74.31 204 LEU A N 1
ATOM 1587 C CA . LEU A 1 204 ? 10.937 -6.364 8.694 1.00 74.31 204 LEU A CA 1
ATOM 1588 C C . LEU A 1 204 ? 10.493 -4.919 8.449 1.00 74.31 204 LEU A C 1
ATOM 1590 O O . LEU A 1 204 ? 10.480 -4.116 9.380 1.00 74.31 204 LEU A O 1
ATOM 1594 N N . ALA A 1 205 ? 10.092 -4.586 7.221 1.00 74.25 205 ALA A N 1
ATOM 1595 C CA . ALA A 1 205 ? 9.599 -3.256 6.881 1.00 74.25 205 ALA A CA 1
ATOM 1596 C C . ALA A 1 205 ? 8.301 -2.936 7.634 1.00 74.25 205 ALA A C 1
ATOM 1598 O O . ALA A 1 205 ? 8.173 -1.852 8.195 1.00 74.25 205 ALA A O 1
ATOM 1599 N N . THR A 1 206 ? 7.370 -3.890 7.717 1.00 83.44 206 THR A N 1
ATOM 1600 C CA . THR A 1 206 ? 6.115 -3.721 8.468 1.00 83.44 206 THR A CA 1
ATOM 1601 C C . THR A 1 206 ? 6.383 -3.446 9.948 1.00 83.44 206 THR A C 1
ATOM 1603 O O . THR A 1 206 ? 5.820 -2.504 10.510 1.00 83.44 206 THR A O 1
ATOM 1606 N N . LEU A 1 207 ? 7.276 -4.221 10.572 1.00 81.00 207 LEU A N 1
ATOM 1607 C CA . LEU A 1 207 ? 7.685 -4.017 11.963 1.00 81.00 207 LEU A CA 1
ATOM 1608 C C . LEU A 1 207 ? 8.365 -2.659 12.154 1.00 81.00 207 LEU A C 1
ATOM 1610 O O . LEU A 1 207 ? 7.982 -1.904 13.045 1.00 81.00 207 LEU A O 1
ATOM 1614 N N . GLY A 1 208 ? 9.323 -2.317 11.289 1.00 75.62 208 GLY A N 1
ATOM 1615 C CA . GLY A 1 208 ? 10.051 -1.051 11.350 1.00 75.62 208 GLY A CA 1
ATOM 1616 C C . GLY A 1 208 ? 9.133 0.163 11.206 1.00 75.62 208 GLY A C 1
ATOM 1617 O O . GLY A 1 208 ? 9.183 1.077 12.028 1.00 75.62 208 GLY A O 1
ATOM 1618 N N . PHE A 1 209 ? 8.243 0.158 10.213 1.00 83.12 209 PHE A N 1
ATOM 1619 C CA . PHE A 1 209 ? 7.283 1.242 10.004 1.00 83.12 209 PHE A CA 1
ATOM 1620 C C . PHE A 1 209 ? 6.323 1.390 11.179 1.00 83.12 209 PHE A C 1
ATOM 1622 O O . PHE A 1 209 ? 6.095 2.504 11.646 1.00 83.12 209 PHE A O 1
ATOM 1629 N N . THR A 1 210 ? 5.805 0.278 11.695 1.00 82.38 210 THR A N 1
ATOM 1630 C CA . THR A 1 210 ? 4.883 0.287 12.837 1.00 82.38 210 THR A CA 1
ATOM 1631 C C . THR A 1 210 ? 5.573 0.779 14.107 1.00 82.38 210 THR A C 1
ATOM 1633 O O . THR A 1 210 ? 5.021 1.609 14.828 1.00 82.38 210 THR A O 1
ATOM 1636 N N . TYR A 1 211 ? 6.812 0.348 14.354 1.00 84.50 211 TYR A N 1
ATOM 1637 C CA . TYR A 1 211 ? 7.602 0.820 15.487 1.00 84.50 211 TYR A CA 1
ATOM 1638 C C . TYR A 1 211 ? 7.837 2.332 15.416 1.00 84.50 211 TYR A C 1
ATOM 1640 O O . TYR A 1 211 ? 7.576 3.040 16.387 1.00 84.50 211 TYR A O 1
ATOM 1648 N N . VAL A 1 212 ? 8.253 2.850 14.257 1.00 80.25 212 VAL A N 1
ATOM 1649 C CA . VAL A 1 212 ? 8.471 4.292 14.063 1.00 80.25 212 VAL A CA 1
ATOM 1650 C C . VAL A 1 212 ? 7.174 5.086 14.240 1.00 80.25 212 VAL A C 1
ATOM 1652 O O . VAL A 1 212 ? 7.192 6.142 14.878 1.00 80.25 212 VAL A O 1
ATOM 1655 N N . LEU A 1 213 ? 6.053 4.577 13.723 1.00 82.06 213 LEU A N 1
ATOM 1656 C CA . LEU A 1 213 ? 4.741 5.224 13.815 1.00 82.06 213 LEU A CA 1
ATOM 1657 C C . LEU A 1 213 ? 4.143 5.222 15.223 1.00 82.06 213 LEU A C 1
ATOM 1659 O O . LEU A 1 213 ? 3.339 6.098 15.521 1.00 82.06 213 LEU A O 1
ATOM 1663 N N . LEU A 1 214 ? 4.501 4.270 16.084 1.00 78.75 214 LEU A N 1
ATOM 1664 C CA . LEU A 1 214 ? 3.929 4.169 17.431 1.00 78.75 214 LEU A CA 1
ATOM 1665 C C . LEU A 1 214 ? 4.868 4.692 18.522 1.00 78.75 214 LEU A C 1
ATOM 1667 O O . LEU A 1 214 ? 4.408 5.328 19.467 1.00 78.75 214 LEU A O 1
ATOM 1671 N N . HIS A 1 215 ? 6.173 4.464 18.385 1.00 79.56 215 HIS A N 1
ATOM 1672 C CA . HIS A 1 215 ? 7.137 4.648 19.472 1.00 79.56 215 HIS A CA 1
ATOM 1673 C C . HIS A 1 215 ? 8.183 5.733 19.204 1.00 79.56 215 HIS A C 1
ATOM 1675 O O . HIS A 1 215 ? 8.905 6.103 20.129 1.00 79.56 215 HIS A O 1
ATOM 1681 N N . SER A 1 216 ? 8.303 6.271 17.981 1.00 82.56 216 SER A N 1
ATOM 1682 C CA . SER A 1 216 ? 9.283 7.343 17.755 1.00 82.56 216 SER A CA 1
ATOM 1683 C C . SER A 1 216 ? 8.901 8.621 18.504 1.00 82.56 216 SER A C 1
ATOM 1685 O O . SER A 1 216 ? 7.725 8.941 18.679 1.00 82.56 216 SER A O 1
ATOM 1687 N N . SER A 1 217 ? 9.906 9.404 18.894 1.00 77.81 217 SER A N 1
ATOM 1688 C CA . SER A 1 217 ? 9.706 10.688 19.577 1.00 77.81 217 SER A CA 1
ATOM 1689 C C . SER A 1 217 ? 8.894 11.687 18.742 1.00 77.81 217 SER A C 1
ATOM 1691 O O . SER A 1 217 ? 8.150 12.499 19.291 1.00 77.81 217 SER A O 1
ATOM 1693 N N . VAL A 1 218 ? 8.987 11.612 17.411 1.00 79.75 218 VAL A N 1
ATOM 1694 C CA . VAL A 1 218 ? 8.173 12.414 16.484 1.00 79.75 218 VAL A CA 1
ATOM 1695 C C . VAL A 1 218 ? 6.729 11.921 16.472 1.00 79.75 218 VAL A C 1
ATOM 1697 O O . VAL A 1 218 ? 5.809 12.733 16.555 1.00 79.75 218 VAL A O 1
ATOM 1700 N N . ALA A 1 219 ? 6.524 10.604 16.422 1.00 79.75 219 ALA A N 1
ATOM 1701 C CA . ALA A 1 219 ? 5.195 10.012 16.466 1.00 79.75 219 ALA A CA 1
ATOM 1702 C C . ALA A 1 219 ? 4.479 10.320 17.784 1.00 79.75 219 ALA A C 1
ATOM 1704 O O . ALA A 1 219 ? 3.349 10.788 17.759 1.00 79.75 219 ALA A O 1
ATOM 1705 N N . GLN A 1 220 ? 5.145 10.162 18.929 1.00 83.69 220 GLN A N 1
ATOM 1706 C CA . GLN A 1 220 ? 4.568 10.499 20.234 1.00 83.69 220 GLN A CA 1
ATOM 1707 C C . GLN A 1 220 ? 4.133 11.967 20.315 1.00 83.69 220 GLN A C 1
ATOM 1709 O O . GLN A 1 220 ? 3.043 12.257 20.802 1.00 83.69 220 GLN A O 1
ATOM 1714 N N . ARG A 1 221 ? 4.928 12.899 19.768 1.00 83.44 221 ARG A N 1
ATOM 1715 C CA . ARG A 1 221 ? 4.540 14.317 19.663 1.00 83.44 221 ARG A CA 1
ATOM 1716 C C . ARG A 1 221 ? 3.334 14.522 18.746 1.00 83.44 221 ARG A C 1
ATOM 1718 O O . ARG A 1 221 ? 2.463 15.328 19.063 1.00 83.44 221 ARG A O 1
ATOM 1725 N N . ALA A 1 222 ? 3.277 13.809 17.622 1.00 83.44 222 ALA A N 1
ATOM 1726 C CA . ALA A 1 222 ? 2.144 13.864 16.704 1.00 83.44 222 ALA A CA 1
ATOM 1727 C C . ALA A 1 222 ? 0.861 13.326 17.358 1.00 83.44 222 ALA A C 1
ATOM 1729 O O . ALA A 1 222 ? -0.186 13.957 17.240 1.00 83.44 222 ALA A O 1
ATOM 1730 N N . TRP A 1 223 ? 0.952 12.224 18.108 1.00 85.31 223 TRP A N 1
ATOM 1731 C CA . TRP A 1 223 ? -0.171 11.641 18.840 1.00 85.31 223 TRP A CA 1
ATOM 1732 C C . TRP A 1 223 ? -0.647 12.535 19.980 1.00 85.31 223 TRP A C 1
ATOM 1734 O O . TRP A 1 223 ? -1.844 12.771 20.080 1.00 85.31 223 TRP A O 1
ATOM 1744 N N . ALA A 1 224 ? 0.269 13.113 20.760 1.00 82.19 224 ALA A N 1
ATOM 1745 C CA . ALA A 1 224 ? -0.079 14.078 21.803 1.00 82.19 224 ALA A CA 1
ATOM 1746 C C . ALA A 1 224 ? -0.791 15.312 21.222 1.00 82.19 224 ALA A C 1
ATOM 1748 O O . ALA A 1 224 ? -1.767 15.808 21.781 1.00 82.19 224 ALA A O 1
ATOM 1749 N N . ARG A 1 225 ? -0.349 15.787 20.049 1.00 81.12 225 ARG A N 1
ATOM 1750 C CA . ARG A 1 225 ? -1.023 16.881 19.342 1.00 81.12 225 ARG A CA 1
ATOM 1751 C C . ARG A 1 225 ? -2.405 16.468 18.840 1.00 81.12 225 ARG A C 1
ATOM 1753 O O . ARG A 1 225 ? -3.344 17.241 18.980 1.00 81.12 225 ARG A O 1
ATOM 1760 N N . LEU A 1 226 ? -2.540 15.270 18.277 1.00 80.25 226 LEU A N 1
ATOM 1761 C CA . LEU A 1 226 ? -3.825 14.744 17.819 1.00 80.25 226 LEU A CA 1
ATOM 1762 C C . LEU A 1 226 ? -4.822 14.597 18.979 1.00 80.25 226 LEU A C 1
ATOM 1764 O O . LEU A 1 226 ? -5.993 14.929 18.835 1.00 80.25 226 LEU A O 1
ATOM 1768 N N . GLU A 1 227 ? -4.341 14.156 20.137 1.00 77.19 227 GLU A N 1
ATOM 1769 C CA . GLU A 1 227 ? -5.130 14.011 21.358 1.00 77.19 227 GLU A CA 1
ATOM 1770 C C . GLU A 1 227 ? -5.600 15.371 21.892 1.00 77.19 227 GLU A C 1
ATOM 1772 O O . GLU A 1 227 ? -6.768 15.519 22.240 1.00 77.19 227 GLU A O 1
ATOM 1777 N N . SER A 1 228 ? -4.747 16.400 21.824 1.00 74.25 228 SER A N 1
ATOM 1778 C CA . SER A 1 228 ? -5.103 17.772 22.220 1.00 74.25 228 SER A CA 1
ATOM 1779 C C . SER A 1 228 ? -6.168 18.446 21.339 1.00 74.25 228 SER A C 1
ATOM 1781 O O . SER A 1 228 ? -6.757 19.442 21.746 1.00 74.25 228 SER A O 1
ATOM 1783 N N . ILE A 1 229 ? -6.428 17.922 20.132 1.00 74.81 229 ILE A N 1
ATOM 1784 C CA . ILE A 1 229 ? -7.477 18.435 19.233 1.00 74.81 229 ILE A CA 1
ATOM 1785 C C . ILE A 1 229 ? -8.874 18.011 19.712 1.00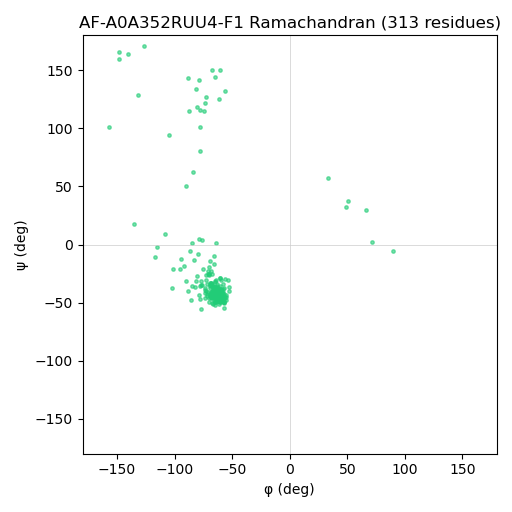 74.81 229 ILE A C 1
ATOM 1787 O O . ILE A 1 229 ? -9.860 18.659 19.364 1.00 74.81 229 ILE A O 1
ATOM 1791 N N . MET A 1 230 ? -8.987 16.958 20.528 1.00 63.59 230 MET A N 1
ATOM 1792 C CA . MET A 1 230 ? -10.267 16.556 21.103 1.00 63.59 230 MET A CA 1
ATOM 1793 C C . MET A 1 230 ? -10.537 17.300 22.421 1.00 63.59 230 MET A C 1
ATOM 1795 O O . MET A 1 230 ? -9.866 17.027 23.416 1.00 63.59 230 MET A O 1
ATOM 1799 N N . PRO A 1 231 ? -11.573 18.158 22.496 1.00 58.53 231 PRO A N 1
ATOM 1800 C CA . PRO A 1 231 ? -11.845 18.981 23.679 1.00 58.53 231 PRO A CA 1
ATOM 1801 C C . PRO A 1 231 ? -12.250 18.191 24.941 1.00 58.53 231 PRO A C 1
ATOM 1803 O O . PRO A 1 231 ? -12.295 18.769 26.024 1.00 58.53 231 PRO A O 1
ATOM 1806 N N . HIS A 1 232 ? -12.516 16.881 24.835 1.00 64.44 232 HIS A N 1
ATOM 1807 C CA . HIS A 1 232 ? -12.967 16.029 25.948 1.00 64.44 232 HIS A CA 1
ATOM 1808 C C . HIS A 1 232 ? -12.257 14.665 26.029 1.00 64.44 232 HIS A C 1
ATOM 1810 O O . HIS A 1 232 ? -12.761 13.761 26.693 1.00 64.44 232 HIS A O 1
ATOM 1816 N N . ALA A 1 233 ? -11.102 14.489 25.373 1.00 62.09 233 ALA A N 1
ATOM 1817 C CA . ALA A 1 233 ? -10.370 13.213 25.379 1.00 62.09 233 ALA A CA 1
ATOM 1818 C C . ALA A 1 233 ? -10.057 12.724 26.804 1.00 62.09 233 ALA A C 1
ATOM 1820 O O . ALA A 1 233 ? -10.349 11.583 27.164 1.00 62.09 233 ALA A O 1
ATOM 1821 N N . ASP A 1 234 ? -9.533 13.629 27.632 1.00 63.97 234 ASP A N 1
ATOM 1822 C CA . ASP A 1 234 ? -9.195 13.348 29.028 1.00 63.97 234 ASP A CA 1
ATOM 1823 C C . ASP A 1 234 ? -10.437 13.086 29.877 1.00 63.97 234 ASP A C 1
ATOM 1825 O O . ASP A 1 234 ? -10.423 12.240 30.766 1.00 63.97 234 ASP A O 1
ATOM 1829 N N . THR A 1 235 ? -11.536 13.781 29.591 1.00 66.50 235 THR A N 1
ATOM 1830 C CA . THR A 1 235 ? -12.814 13.595 30.281 1.00 66.50 235 THR A CA 1
ATOM 1831 C C . THR A 1 235 ? -13.395 12.210 30.000 1.00 66.50 235 THR A C 1
ATOM 1833 O O . THR A 1 235 ? -13.821 11.532 30.928 1.00 66.50 235 THR A O 1
ATOM 1836 N N . VAL A 1 236 ? -13.355 11.749 28.746 1.00 69.25 236 VAL A N 1
ATOM 1837 C CA . VAL A 1 236 ? -13.815 10.401 28.373 1.00 69.25 236 VAL A CA 1
ATOM 1838 C C . VAL A 1 236 ? -12.952 9.326 29.031 1.00 69.25 236 VAL A C 1
ATOM 1840 O O . VAL A 1 236 ? -13.502 8.389 29.604 1.00 69.25 236 VAL A O 1
ATOM 1843 N N . LYS A 1 237 ? -11.620 9.480 29.034 1.00 71.69 237 LYS A N 1
ATOM 1844 C CA . LYS A 1 237 ? -10.728 8.548 29.745 1.00 71.69 237 LYS A CA 1
ATOM 1845 C C . LYS A 1 237 ? -10.993 8.522 31.247 1.00 71.69 237 LYS A C 1
ATOM 1847 O O . LYS A 1 237 ? -11.007 7.448 31.836 1.00 71.69 237 LYS A O 1
ATOM 1852 N N . LYS A 1 238 ? -11.241 9.682 31.863 1.00 76.62 238 LYS A N 1
ATOM 1853 C CA . LYS A 1 238 ? -11.630 9.761 33.278 1.00 76.62 238 LYS A CA 1
ATOM 1854 C C . LYS A 1 238 ? -12.930 9.010 33.543 1.00 76.62 238 LYS A C 1
ATOM 1856 O O . LYS A 1 238 ? -12.965 8.233 34.482 1.00 76.62 238 LYS A O 1
ATOM 1861 N N . TYR A 1 239 ? -13.962 9.176 32.715 1.00 76.62 239 TYR A N 1
ATOM 1862 C CA . TYR A 1 239 ? -15.211 8.424 32.879 1.00 76.62 239 TYR A CA 1
ATOM 1863 C C . TYR A 1 239 ? -15.040 6.917 32.659 1.00 76.62 239 TYR A C 1
ATOM 1865 O O . TYR A 1 239 ? -15.652 6.135 33.374 1.00 76.62 239 TYR A O 1
ATOM 1873 N N . GLN A 1 240 ? -14.189 6.495 31.719 1.00 78.19 240 GLN A N 1
ATOM 1874 C CA . GLN A 1 240 ? -13.857 5.077 31.541 1.00 78.19 240 GLN A CA 1
ATOM 1875 C C . GLN A 1 240 ? -13.136 4.501 32.764 1.00 78.19 240 GLN A C 1
ATOM 1877 O O . GLN A 1 240 ? -13.488 3.416 33.212 1.00 78.19 240 GLN A O 1
ATOM 1882 N N . ALA A 1 241 ? -12.170 5.237 33.320 1.00 84.31 241 ALA A N 1
ATOM 1883 C CA . ALA A 1 241 ? -11.467 4.838 34.535 1.00 84.31 241 ALA A CA 1
ATOM 1884 C C . ALA A 1 241 ? -12.410 4.785 35.747 1.00 84.31 241 ALA A C 1
ATOM 1886 O O . ALA A 1 241 ? -12.393 3.804 36.476 1.00 84.31 241 ALA A O 1
ATOM 1887 N N . ILE A 1 242 ? -13.277 5.792 35.908 1.00 83.75 242 ILE A N 1
ATOM 1888 C CA . ILE A 1 242 ? -14.295 5.825 36.966 1.00 83.75 242 ILE A CA 1
ATOM 1889 C C . ILE A 1 242 ? -15.248 4.638 36.834 1.00 83.75 242 ILE A C 1
ATOM 1891 O O . ILE A 1 242 ? -15.548 4.015 37.839 1.00 83.75 242 ILE A O 1
ATOM 1895 N N . ASN A 1 243 ? -15.714 4.305 35.626 1.00 83.19 243 ASN A N 1
ATOM 1896 C CA . ASN A 1 243 ? -16.586 3.146 35.427 1.00 83.19 243 ASN A CA 1
ATOM 1897 C C . ASN A 1 243 ? -15.887 1.829 35.777 1.00 83.19 243 ASN A C 1
ATOM 1899 O O . ASN A 1 243 ? -16.511 0.985 36.404 1.00 83.19 243 ASN A O 1
ATOM 1903 N N . ALA A 1 244 ? -14.616 1.662 35.401 1.00 86.44 244 ALA A N 1
ATOM 1904 C CA . ALA A 1 244 ? -13.853 0.469 35.766 1.00 86.44 244 ALA A CA 1
ATOM 1905 C C . ALA A 1 244 ? -13.690 0.351 37.290 1.00 86.44 244 ALA A C 1
ATOM 1907 O O . ALA A 1 244 ? -13.894 -0.718 37.850 1.00 86.44 244 ALA A O 1
ATOM 1908 N N . GLU A 1 245 ? -13.399 1.464 37.966 1.00 87.19 245 GLU A N 1
ATOM 1909 C CA . GLU A 1 245 ? -13.308 1.501 39.428 1.00 87.19 245 GLU A CA 1
ATOM 1910 C C . GLU A 1 245 ? -14.674 1.240 40.087 1.00 87.19 245 GLU A C 1
ATOM 1912 O O . GLU A 1 245 ? -14.761 0.542 41.092 1.00 87.19 245 GLU A O 1
ATOM 1917 N N . LEU A 1 246 ? -15.763 1.751 39.499 1.00 87.38 246 LEU A N 1
ATOM 1918 C CA . LEU A 1 246 ? -17.123 1.469 39.954 1.00 87.38 246 LEU A CA 1
ATOM 1919 C C . LEU A 1 246 ? -17.468 -0.016 39.821 1.00 87.38 246 LEU A C 1
ATOM 1921 O O . LEU A 1 246 ? -18.071 -0.562 40.737 1.00 87.38 246 LEU A O 1
ATOM 1925 N N . ASP A 1 247 ? -17.104 -0.658 38.711 1.00 84.69 247 ASP A N 1
ATOM 1926 C CA . ASP A 1 247 ? -17.325 -2.093 38.496 1.00 84.69 247 ASP A CA 1
ATOM 1927 C C . ASP A 1 247 ? -16.544 -2.933 39.519 1.00 84.69 247 ASP A C 1
ATOM 1929 O O . ASP A 1 247 ? -17.088 -3.893 40.073 1.00 84.69 247 ASP A O 1
ATOM 1933 N N . ASP A 1 248 ? -15.306 -2.541 39.835 1.00 87.00 248 ASP A N 1
ATOM 1934 C CA . ASP A 1 248 ? -14.512 -3.176 40.892 1.00 87.00 248 ASP A CA 1
ATOM 1935 C C . ASP A 1 248 ? -15.188 -3.011 42.263 1.00 87.00 248 ASP A C 1
ATOM 1937 O O . ASP A 1 248 ? -15.381 -3.998 42.979 1.00 87.00 248 ASP A O 1
ATOM 1941 N N . TYR A 1 249 ? -15.643 -1.800 42.606 1.00 85.88 249 TYR A N 1
ATOM 1942 C CA . TYR A 1 249 ? -16.376 -1.562 43.852 1.00 85.88 249 TYR A CA 1
ATOM 1943 C C . TYR A 1 249 ? -17.705 -2.313 43.906 1.00 85.88 249 TYR A C 1
ATOM 1945 O O . TYR A 1 249 ? -18.044 -2.855 44.950 1.00 85.88 249 TYR A O 1
ATOM 1953 N N . LEU A 1 250 ? -18.463 -2.380 42.810 1.00 82.12 250 LEU A N 1
ATOM 1954 C CA . LEU A 1 250 ? -19.708 -3.147 42.740 1.00 82.12 250 LEU A CA 1
ATOM 1955 C C . LEU A 1 250 ? -19.448 -4.642 42.934 1.00 82.12 250 LEU A C 1
ATOM 1957 O O . LEU A 1 250 ? -20.227 -5.315 43.604 1.00 82.12 250 LEU A O 1
ATOM 1961 N N . THR A 1 251 ? -18.343 -5.154 42.393 1.00 77.94 251 THR A N 1
ATOM 1962 C CA . THR A 1 251 ? -17.914 -6.544 42.582 1.00 77.94 251 THR A CA 1
ATOM 1963 C C . THR A 1 251 ? -17.551 -6.810 44.041 1.00 77.94 251 THR A C 1
ATOM 1965 O O . THR A 1 251 ? -17.965 -7.820 44.617 1.00 77.94 251 THR A O 1
ATOM 1968 N N . GLU A 1 252 ? -16.805 -5.898 44.664 1.00 82.62 252 GLU A N 1
ATOM 1969 C CA . GLU A 1 252 ? -16.420 -6.007 46.069 1.00 82.62 252 GLU A CA 1
ATOM 1970 C C . GLU A 1 252 ? -17.634 -5.890 47.001 1.00 82.62 252 GLU A C 1
ATOM 1972 O O . GLU A 1 252 ? -17.788 -6.699 47.916 1.00 82.62 252 GLU A O 1
ATOM 1977 N N . LEU A 1 253 ? -18.545 -4.958 46.719 1.00 81.81 253 LEU A N 1
ATOM 1978 C CA . LEU A 1 253 ? -19.787 -4.761 47.462 1.00 81.81 253 LEU A CA 1
ATOM 1979 C C . LEU A 1 253 ? -20.722 -5.970 47.316 1.00 81.81 253 LEU A C 1
ATOM 1981 O O . LEU A 1 253 ? -21.243 -6.457 48.312 1.00 81.81 253 LEU A O 1
ATOM 1985 N N . ALA A 1 254 ? -20.876 -6.530 46.111 1.00 76.31 254 ALA A N 1
ATOM 1986 C CA . ALA A 1 254 ? -21.653 -7.752 45.888 1.00 76.31 254 ALA A CA 1
ATOM 1987 C C . ALA A 1 254 ? -21.101 -8.944 46.690 1.00 76.31 254 ALA A C 1
ATOM 1989 O O . ALA A 1 254 ? -21.862 -9.722 47.274 1.00 76.31 254 ALA A O 1
ATOM 1990 N N . ARG A 1 255 ? -19.770 -9.061 46.772 1.00 76.56 255 ARG A N 1
ATOM 1991 C CA . ARG A 1 255 ? -19.105 -10.087 47.580 1.00 76.56 255 ARG A CA 1
ATOM 1992 C C . ARG A 1 255 ? -19.280 -9.841 49.083 1.00 76.56 255 ARG A C 1
ATOM 1994 O O . ARG A 1 255 ? -19.510 -10.795 49.816 1.00 76.56 255 ARG A O 1
ATOM 2001 N N . GLN A 1 256 ? -19.162 -8.603 49.558 1.00 76.19 256 GLN A N 1
ATOM 2002 C CA . GLN A 1 256 ? -19.219 -8.286 50.991 1.00 76.19 256 GLN A CA 1
ATOM 2003 C C . GLN A 1 256 ? -20.648 -8.248 51.549 1.00 76.19 256 GLN A C 1
ATOM 2005 O O . GLN A 1 256 ? -20.893 -8.758 52.640 1.00 76.19 256 GLN A O 1
ATOM 2010 N N . GLU A 1 257 ? -21.583 -7.642 50.822 1.00 71.81 257 GLU A N 1
ATOM 2011 C CA . GLU A 1 257 ? -22.931 -7.338 51.312 1.00 71.81 257 GLU A CA 1
ATOM 2012 C C . GLU A 1 257 ? -23.920 -8.478 51.035 1.00 71.81 257 GLU A C 1
ATOM 2014 O O . GLU A 1 257 ? -24.810 -8.740 51.843 1.00 71.81 257 GLU A O 1
ATOM 2019 N N . PHE A 1 258 ? -23.723 -9.215 49.936 1.00 69.06 258 PHE A N 1
ATOM 2020 C CA . PHE A 1 258 ? -24.614 -10.306 49.530 1.00 69.06 258 PHE A CA 1
ATOM 2021 C C . PHE A 1 258 ? -23.955 -11.691 49.557 1.00 69.06 258 PHE A C 1
ATOM 2023 O O . PHE A 1 258 ? -24.632 -12.680 49.284 1.00 69.06 258 PHE A O 1
ATOM 2030 N N . ASN A 1 259 ? -22.657 -11.785 49.885 1.00 70.69 259 ASN A N 1
ATOM 2031 C CA . ASN A 1 259 ? -21.873 -13.027 49.827 1.00 70.69 259 ASN A CA 1
ATOM 2032 C C . ASN A 1 259 ? -22.041 -13.771 48.484 1.00 70.69 259 ASN A C 1
ATOM 2034 O O . ASN A 1 259 ? -22.046 -15.001 48.438 1.00 70.69 259 ASN A O 1
ATOM 2038 N N . MET A 1 260 ? -22.240 -13.014 47.397 1.00 68.19 260 MET A N 1
ATOM 2039 C CA . MET A 1 260 ? -22.472 -13.558 46.062 1.00 68.19 260 MET A CA 1
ATOM 2040 C C . MET A 1 260 ? -21.142 -13.948 45.420 1.00 68.19 260 MET A C 1
ATOM 2042 O O . MET A 1 260 ? -20.187 -13.166 45.419 1.00 68.19 260 MET A O 1
ATOM 2046 N N . ASP A 1 261 ? -21.094 -15.140 44.828 1.00 76.50 261 ASP A N 1
ATOM 2047 C CA . ASP A 1 261 ? -19.993 -15.538 43.958 1.00 76.50 261 ASP A CA 1
ATOM 2048 C C . ASP A 1 261 ? -20.179 -14.886 42.579 1.00 76.50 261 ASP A C 1
ATOM 2050 O O . ASP A 1 261 ? -21.002 -15.291 41.754 1.00 76.50 261 ASP A O 1
ATOM 2054 N N . THR A 1 262 ? -19.428 -13.813 42.342 1.00 74.00 262 THR A N 1
ATOM 2055 C CA . THR A 1 262 ? -19.503 -13.031 41.107 1.00 74.00 262 THR A CA 1
ATOM 2056 C C . THR A 1 262 ? -19.000 -13.803 39.883 1.00 74.00 262 THR A C 1
ATOM 2058 O O . THR A 1 262 ? -19.460 -13.532 38.771 1.00 74.00 262 THR A O 1
ATOM 2061 N N . GLU A 1 263 ? -18.121 -14.798 40.056 1.00 77.12 263 GLU A N 1
ATOM 2062 C CA . GLU A 1 263 ? -17.671 -15.666 38.961 1.00 77.12 263 GLU A CA 1
ATOM 2063 C C . GLU A 1 263 ? -18.774 -16.640 38.545 1.00 77.12 263 GLU A C 1
ATOM 2065 O O . GLU A 1 263 ? -18.996 -16.858 37.349 1.00 77.12 263 GLU A O 1
ATOM 2070 N N . GLU A 1 264 ? -19.506 -17.171 39.523 1.00 80.00 264 GLU A N 1
ATOM 2071 C CA . GLU A 1 264 ? -20.643 -18.064 39.307 1.00 80.00 264 GLU A CA 1
ATOM 2072 C C . GLU A 1 264 ? -21.782 -17.360 38.553 1.00 80.00 264 GLU A C 1
ATOM 2074 O O . GLU A 1 264 ? -22.275 -17.871 37.545 1.00 80.00 264 GLU A O 1
ATOM 2079 N N . LEU A 1 265 ? -22.125 -16.130 38.951 1.00 79.88 265 LEU A N 1
ATOM 2080 C CA . LEU A 1 265 ? -23.100 -15.291 38.241 1.00 79.88 265 LEU A CA 1
ATOM 2081 C C . LEU A 1 265 ? -22.662 -14.947 36.813 1.00 79.88 265 LEU A C 1
ATOM 2083 O O . LEU A 1 265 ? -23.479 -14.953 35.888 1.00 79.88 265 LEU A O 1
ATOM 2087 N N . ALA A 1 266 ? -21.375 -14.661 36.608 1.00 82.44 266 ALA A N 1
ATOM 2088 C CA . ALA A 1 266 ? -20.836 -14.390 35.279 1.00 82.44 266 ALA A CA 1
ATOM 2089 C C . ALA A 1 266 ? -20.819 -15.646 34.388 1.00 82.44 266 ALA A C 1
ATOM 2091 O O . ALA A 1 266 ? -20.975 -15.543 33.167 1.00 82.44 266 ALA A O 1
ATOM 2092 N N . ALA A 1 267 ? -20.617 -16.835 34.964 1.00 84.62 267 ALA A N 1
ATOM 2093 C CA . ALA A 1 267 ? -20.755 -18.108 34.260 1.00 84.62 267 ALA A CA 1
ATOM 2094 C C . ALA A 1 267 ? -22.216 -18.354 33.856 1.00 84.62 267 ALA A C 1
ATOM 2096 O O . ALA A 1 267 ? -22.489 -18.507 32.667 1.00 84.62 267 ALA A O 1
ATOM 2097 N N . PHE A 1 268 ? -23.154 -18.241 34.799 1.00 87.69 268 PHE A N 1
ATOM 2098 C CA . PHE A 1 268 ? -24.586 -18.383 34.534 1.00 87.69 268 PHE A CA 1
ATOM 2099 C C . PHE A 1 268 ? -25.086 -17.410 33.452 1.00 87.69 268 PHE A C 1
ATOM 2101 O O . PHE A 1 268 ? -25.772 -17.814 32.514 1.00 87.69 268 PHE A O 1
ATOM 2108 N N . SER A 1 269 ? -24.687 -16.133 33.516 1.00 89.06 269 SER A N 1
ATOM 2109 C CA . SER A 1 269 ? -25.044 -15.117 32.513 1.00 89.06 269 SER A CA 1
ATOM 2110 C C . SER A 1 269 ? -24.516 -15.451 31.111 1.00 89.06 269 SER A C 1
ATOM 2112 O O . SER A 1 269 ? -25.228 -15.286 30.112 1.00 89.06 269 SER A O 1
ATOM 2114 N N . ARG A 1 270 ? -23.282 -15.968 31.014 1.00 88.06 270 ARG A N 1
ATOM 2115 C CA . ARG A 1 270 ? -22.708 -16.431 29.741 1.00 88.06 270 ARG A CA 1
ATOM 2116 C C . ARG A 1 270 ? -23.463 -17.631 29.186 1.00 88.06 270 ARG A C 1
ATOM 2118 O O . ARG A 1 270 ? -23.788 -17.618 28.000 1.00 88.06 270 ARG A O 1
ATOM 2125 N N . ASP A 1 271 ? -23.776 -18.612 30.025 1.00 87.81 271 ASP A N 1
ATOM 2126 C CA . ASP A 1 271 ? -24.504 -19.814 29.618 1.00 87.81 271 ASP A CA 1
ATOM 2127 C C . ASP A 1 271 ? -25.914 -19.462 29.124 1.00 87.81 271 ASP A C 1
ATOM 2129 O O . ASP A 1 271 ? -26.340 -19.934 28.068 1.00 87.81 271 ASP A O 1
ATOM 2133 N N . LEU A 1 272 ? -26.600 -18.535 29.804 1.00 88.62 272 LEU A N 1
ATOM 2134 C CA . LEU A 1 272 ? -27.896 -18.017 29.361 1.00 88.62 272 LEU A CA 1
ATOM 2135 C C . LEU A 1 272 ? -27.806 -17.302 28.007 1.00 88.62 272 LEU A C 1
ATOM 2137 O O . LEU A 1 272 ? -28.666 -17.487 27.145 1.00 88.62 272 LEU A O 1
ATOM 2141 N N . SER A 1 273 ? -26.762 -16.491 27.821 1.00 86.75 273 SER A N 1
ATOM 2142 C CA . SER A 1 273 ? -26.535 -15.712 26.598 1.00 86.75 273 SER A CA 1
ATOM 2143 C C . SER A 1 273 ? -26.133 -16.585 25.403 1.00 86.75 273 SER A C 1
ATOM 2145 O O . SER A 1 273 ? -26.356 -16.196 24.259 1.00 86.75 273 SER A O 1
ATOM 2147 N N . ALA A 1 274 ? -25.546 -17.758 25.654 1.00 88.12 274 ALA A N 1
ATOM 2148 C CA . ALA A 1 274 ? -25.134 -18.717 24.631 1.00 88.12 274 ALA A CA 1
ATOM 2149 C C . ALA A 1 274 ? -26.274 -19.635 24.143 1.00 88.12 274 ALA A C 1
ATOM 2151 O O . ALA A 1 274 ? -26.123 -20.318 23.127 1.00 88.12 274 ALA A O 1
ATOM 2152 N N . CYS A 1 275 ? -27.411 -19.669 24.845 1.00 89.62 275 CYS A N 1
ATOM 2153 C CA . CYS A 1 275 ? -28.552 -20.512 24.497 1.00 89.62 275 CYS A CA 1
ATOM 2154 C C . CYS A 1 275 ? -29.297 -19.997 23.254 1.00 89.62 275 CYS A C 1
ATOM 2156 O O . CYS A 1 275 ? -29.781 -18.863 23.223 1.00 89.62 275 CYS A O 1
ATOM 2158 N N . ASN A 1 276 ? -29.490 -20.867 22.260 1.00 85.88 276 ASN A N 1
ATOM 2159 C CA . ASN A 1 276 ? -30.095 -20.486 20.976 1.00 85.88 276 ASN A CA 1
ATOM 2160 C C . ASN A 1 276 ? -31.612 -20.719 20.906 1.00 85.88 276 ASN A C 1
ATOM 2162 O O . ASN A 1 276 ? -32.268 -20.217 19.994 1.00 85.88 276 ASN A O 1
ATOM 2166 N N . ASP A 1 277 ? -32.185 -21.448 21.863 1.00 87.62 277 ASP A N 1
ATOM 2167 C CA . ASP A 1 277 ? -33.614 -21.745 21.918 1.00 87.62 277 ASP A CA 1
ATOM 2168 C C . ASP A 1 277 ? -34.169 -21.696 23.356 1.00 87.62 277 ASP A C 1
ATOM 2170 O O . ASP A 1 277 ? -33.426 -21.681 24.343 1.00 87.62 277 ASP A O 1
ATOM 2174 N N . GLU A 1 278 ? -35.499 -21.616 23.470 1.00 82.44 278 GLU A N 1
ATOM 2175 C CA . GLU A 1 278 ? -36.206 -21.531 24.759 1.00 82.44 278 GLU A CA 1
ATOM 2176 C C . GLU A 1 278 ? -36.108 -22.826 25.582 1.00 82.44 278 GLU A C 1
ATOM 2178 O O . GLU A 1 278 ? -36.240 -22.796 26.804 1.00 82.44 278 GLU A O 1
ATOM 2183 N N . MET A 1 279 ? -35.854 -23.971 24.941 1.00 81.25 279 MET A N 1
ATOM 2184 C CA . MET A 1 279 ? -35.715 -25.247 25.642 1.00 81.25 279 MET A CA 1
ATOM 2185 C C . MET A 1 279 ? -34.376 -25.309 26.386 1.00 81.25 279 MET A C 1
ATOM 2187 O O . MET A 1 279 ? -34.346 -25.653 27.566 1.00 81.25 279 MET A O 1
ATOM 2191 N N . GLN A 1 280 ? -33.286 -24.923 25.721 1.00 84.19 280 GLN A N 1
ATOM 2192 C CA . GLN A 1 280 ? -31.948 -24.789 26.293 1.00 84.19 280 GLN A CA 1
ATOM 2193 C C . GLN A 1 280 ? -31.941 -23.766 27.427 1.00 84.19 280 GLN A C 1
ATOM 2195 O O . GLN A 1 280 ? -31.455 -24.072 28.514 1.00 84.19 280 GLN A O 1
ATOM 2200 N N . ARG A 1 281 ? -32.572 -22.600 27.223 1.00 85.75 281 ARG A N 1
ATOM 2201 C CA . ARG A 1 281 ? -32.761 -21.612 28.297 1.00 85.75 281 ARG A CA 1
ATOM 2202 C C . ARG A 1 281 ? -33.523 -22.195 29.484 1.00 85.75 281 ARG A C 1
ATOM 2204 O O . ARG A 1 281 ? -33.113 -22.001 30.623 1.00 85.75 281 ARG A O 1
ATOM 2211 N N . GLY A 1 282 ? -34.592 -22.947 29.227 1.00 85.44 282 GLY A N 1
ATOM 2212 C CA . GLY A 1 282 ? -35.364 -23.622 30.268 1.00 85.44 282 GLY A CA 1
ATOM 2213 C C . GLY A 1 282 ? -34.553 -24.637 31.083 1.00 85.44 282 GLY A C 1
ATOM 2214 O O . GLY A 1 282 ? -34.776 -24.748 32.286 1.00 85.44 282 GLY A O 1
ATOM 2215 N N . LEU A 1 283 ? -33.604 -25.346 30.461 1.00 85.19 283 LEU A N 1
ATOM 2216 C CA . LEU A 1 283 ? -32.704 -26.284 31.144 1.00 85.19 283 LEU A CA 1
ATOM 2217 C C . LEU A 1 283 ? -31.696 -25.557 32.039 1.00 85.19 283 LEU A C 1
ATOM 2219 O O . LEU A 1 283 ? -31.614 -25.875 33.220 1.00 85.19 283 LEU A O 1
ATOM 2223 N N . VAL A 1 284 ? -31.012 -24.537 31.509 1.00 88.56 284 VAL A N 1
ATOM 2224 C CA . VAL A 1 284 ? -30.053 -23.728 32.285 1.00 88.56 284 VAL A CA 1
ATOM 2225 C C . VAL A 1 284 ? -30.739 -23.076 33.490 1.00 88.56 284 VAL A C 1
ATOM 2227 O O . VAL A 1 284 ? -30.221 -23.117 34.602 1.00 88.56 284 VAL A O 1
ATOM 2230 N N . LEU A 1 285 ? -31.953 -22.545 33.304 1.00 88.56 285 LEU A N 1
ATOM 2231 C CA . LEU A 1 285 ? -32.751 -21.987 34.399 1.00 88.56 285 LEU A CA 1
ATOM 2232 C C . LEU A 1 285 ? -33.164 -23.045 35.425 1.00 88.56 285 LEU A C 1
ATOM 2234 O O . LEU A 1 285 ? -33.169 -22.767 36.620 1.00 88.56 285 LEU A O 1
ATOM 2238 N N . LYS A 1 286 ? -33.530 -24.251 34.981 1.00 86.06 286 LYS A N 1
ATOM 2239 C CA . LYS A 1 286 ? -33.924 -25.339 35.881 1.00 86.06 286 LYS A CA 1
ATOM 2240 C C . LYS A 1 286 ? -32.761 -25.784 36.769 1.00 86.06 286 LYS A C 1
ATOM 2242 O O . LYS A 1 286 ? -32.975 -25.994 37.962 1.00 86.06 286 LYS A O 1
ATOM 2247 N N . ASP A 1 287 ? -31.569 -25.915 36.196 1.00 87.06 287 ASP A N 1
ATOM 2248 C CA . ASP A 1 287 ? -30.370 -26.321 36.930 1.00 87.06 287 ASP A CA 1
ATOM 2249 C C . ASP A 1 287 ? -29.974 -25.257 37.963 1.00 87.06 287 ASP A C 1
ATOM 2251 O O . ASP A 1 287 ? -29.707 -25.595 39.116 1.00 87.06 287 ASP A O 1
ATOM 2255 N N . GLU A 1 288 ? -30.045 -23.973 37.598 1.00 87.19 288 GLU A N 1
ATOM 2256 C CA . GLU A 1 288 ? -29.753 -22.870 38.520 1.00 87.19 288 GLU A CA 1
ATOM 2257 C C . GLU A 1 288 ? -30.781 -22.777 39.660 1.00 87.19 288 GLU A C 1
ATOM 2259 O O . GLU A 1 288 ? -30.418 -22.634 40.825 1.00 87.19 288 GLU A O 1
ATOM 2264 N N . ILE A 1 289 ? -32.072 -22.944 39.358 1.00 87.56 289 ILE A N 1
ATOM 2265 C CA . ILE A 1 289 ? -33.153 -22.962 40.360 1.00 87.56 289 ILE A CA 1
ATOM 2266 C C . ILE A 1 289 ? -32.961 -24.105 41.363 1.00 87.56 289 ILE A C 1
ATOM 2268 O O . ILE A 1 289 ? -33.148 -23.905 42.564 1.00 87.56 289 ILE A O 1
ATOM 2272 N N . ALA A 1 290 ? -32.559 -25.288 40.889 1.00 85.00 290 ALA A N 1
ATOM 2273 C CA . ALA A 1 290 ? -32.265 -26.429 41.751 1.00 85.00 290 ALA A CA 1
ATOM 2274 C C . ALA A 1 290 ? -31.020 -26.187 42.618 1.00 85.00 290 ALA A C 1
ATOM 2276 O O . ALA A 1 290 ? -31.027 -26.513 43.804 1.00 85.00 290 ALA A O 1
ATOM 2277 N N . LYS A 1 291 ? -29.972 -25.586 42.044 1.00 84.56 291 LYS A N 1
ATOM 2278 C CA . LYS A 1 291 ? -28.720 -25.252 42.733 1.00 84.56 291 LYS A CA 1
ATOM 2279 C C . LYS A 1 291 ? -28.917 -24.213 43.840 1.00 84.56 291 LYS A C 1
ATOM 2281 O O . LYS A 1 291 ? -28.383 -24.377 44.932 1.00 84.56 291 LYS A O 1
ATOM 2286 N N . GLN A 1 292 ? -29.721 -23.186 43.568 1.00 81.25 292 GLN A N 1
ATOM 2287 C CA . GLN A 1 292 ? -30.054 -22.099 44.496 1.00 81.25 292 GLN A CA 1
ATOM 2288 C C . GLN A 1 292 ? -31.145 -22.495 45.511 1.00 81.25 292 GLN A C 1
ATOM 2290 O O . GLN A 1 292 ? -31.439 -21.735 46.431 1.00 81.25 292 GLN A O 1
ATOM 2295 N N . GLY A 1 293 ? -31.774 -23.667 45.348 1.00 82.50 293 GLY A N 1
ATOM 2296 C CA . GLY A 1 293 ? -32.850 -24.137 46.224 1.00 82.50 293 GLY A CA 1
ATOM 2297 C C . GLY A 1 293 ? -34.124 -23.290 46.143 1.00 82.50 293 GLY A C 1
ATOM 2298 O O . GLY A 1 293 ? -34.842 -23.165 47.133 1.00 82.50 293 GLY A O 1
ATOM 2299 N N . ILE A 1 294 ? -34.403 -22.681 44.988 1.00 85.44 294 ILE A N 1
ATOM 2300 C CA . ILE A 1 294 ? -35.562 -21.801 44.812 1.00 85.44 294 ILE A CA 1
ATOM 2301 C C . ILE A 1 294 ? -36.822 -22.657 44.652 1.00 85.44 294 ILE A C 1
ATOM 2303 O O . ILE A 1 294 ? -36.984 -23.386 43.671 1.00 85.44 294 ILE A O 1
ATOM 2307 N N . GLU A 1 295 ? -37.751 -22.539 45.599 1.00 84.38 295 GLU A N 1
ATOM 2308 C CA . GLU A 1 295 ? -39.051 -23.197 45.502 1.00 84.38 295 GLU A CA 1
ATOM 2309 C C . GLU A 1 295 ? -39.947 -22.477 44.492 1.00 84.38 295 GLU A C 1
ATOM 2311 O O . GLU A 1 295 ? -40.359 -21.329 44.676 1.00 84.38 295 GLU A O 1
ATOM 2316 N N . LEU A 1 296 ? -40.271 -23.173 43.404 1.00 85.62 296 LEU A N 1
ATOM 2317 C CA . LEU A 1 296 ? -41.207 -22.672 42.411 1.00 85.62 296 LEU A CA 1
ATOM 2318 C C . LEU A 1 296 ? -42.647 -23.063 42.764 1.00 85.62 296 LEU A C 1
ATOM 2320 O O . LEU A 1 296 ? -42.906 -24.200 43.157 1.00 85.62 296 LEU A O 1
ATOM 2324 N N . PRO A 1 297 ? -43.627 -22.181 42.505 1.00 86.00 297 PRO A N 1
ATOM 2325 C CA . PRO A 1 297 ? -45.041 -22.490 42.706 1.00 86.00 297 PRO A CA 1
ATOM 2326 C C . PRO A 1 297 ? -45.629 -23.400 41.604 1.00 86.00 297 PRO A C 1
ATOM 2328 O O . PRO A 1 297 ? -46.832 -23.668 41.588 1.00 86.00 297 PRO A O 1
ATOM 2331 N N . TYR A 1 298 ? -44.800 -23.857 40.662 1.00 85.62 298 TYR A N 1
ATOM 2332 C CA . TYR A 1 298 ? -45.145 -24.794 39.597 1.00 85.62 298 TYR A CA 1
ATOM 2333 C C . TYR A 1 298 ? -43.943 -25.671 39.228 1.00 85.62 298 TYR A C 1
ATOM 2335 O O . TYR A 1 298 ? -42.791 -25.307 39.448 1.00 85.62 298 TYR A O 1
ATOM 2343 N N . GLU A 1 299 ? -44.210 -26.810 38.595 1.00 82.12 299 GLU A N 1
ATOM 2344 C CA . GLU A 1 299 ? -43.165 -27.699 38.083 1.00 82.12 299 GLU A CA 1
ATOM 2345 C C . GLU A 1 299 ? -42.609 -27.210 36.732 1.00 82.12 299 GLU A C 1
ATOM 2347 O O . GLU A 1 299 ? -43.328 -27.147 35.728 1.00 82.12 299 GLU A O 1
ATOM 2352 N N . MET A 1 300 ? -41.309 -26.894 36.684 1.00 75.94 300 MET A N 1
ATOM 2353 C CA . MET A 1 300 ? -40.607 -26.518 35.447 1.00 75.94 300 MET A CA 1
ATOM 2354 C C . MET A 1 300 ? -40.633 -27.655 34.415 1.00 75.94 300 MET A C 1
ATOM 2356 O O . MET A 1 300 ? -40.217 -28.780 34.693 1.00 75.94 300 MET A O 1
ATOM 2360 N N . GLY A 1 301 ? -41.113 -27.345 33.206 1.00 75.19 301 GLY A N 1
ATOM 2361 C CA . GLY A 1 301 ? -41.325 -28.313 32.122 1.00 75.19 301 GLY A CA 1
ATOM 2362 C C . GLY A 1 301 ? -42.717 -28.965 32.101 1.00 75.19 301 GLY A C 1
ATOM 2363 O O . GLY A 1 301 ? -43.042 -29.654 31.135 1.00 75.19 301 GLY A O 1
ATOM 2364 N N . ASN A 1 302 ? -43.573 -28.716 33.102 1.00 82.31 302 ASN A N 1
ATOM 2365 C CA . ASN A 1 302 ? -44.948 -29.221 33.157 1.00 82.31 302 ASN A CA 1
ATOM 2366 C C . ASN A 1 302 ? -45.960 -28.107 32.835 1.00 82.31 302 ASN A C 1
ATOM 2368 O O . ASN A 1 302 ? -46.427 -27.375 33.711 1.00 82.31 302 ASN A O 1
ATOM 2372 N N . ALA A 1 303 ? -46.357 -28.015 31.562 1.00 81.00 303 ALA A N 1
ATOM 2373 C CA . ALA A 1 303 ? -47.279 -26.982 31.081 1.00 81.00 303 ALA A CA 1
ATOM 2374 C C . ALA A 1 303 ? -48.629 -26.954 31.828 1.00 81.00 303 ALA A C 1
ATOM 2376 O O . ALA A 1 303 ? -49.243 -25.894 31.964 1.00 81.00 303 ALA A O 1
ATOM 2377 N N . THR A 1 304 ? -49.097 -28.099 32.330 1.00 84.75 304 THR A N 1
ATOM 2378 C CA . THR A 1 304 ? -50.351 -28.199 33.090 1.00 84.75 304 THR A CA 1
ATOM 2379 C C . THR A 1 304 ? -50.205 -27.567 34.473 1.00 84.75 304 THR A C 1
ATOM 2381 O O . THR A 1 304 ? -51.082 -26.808 34.891 1.00 84.75 304 THR A O 1
ATOM 2384 N N . SER A 1 305 ? -49.081 -27.818 35.154 1.00 87.06 305 SER A N 1
ATOM 2385 C CA . SER A 1 305 ? -48.757 -27.189 36.440 1.00 87.06 305 SER A CA 1
ATOM 2386 C C . SER A 1 305 ? -48.647 -25.672 36.302 1.00 87.06 305 SER A C 1
ATOM 2388 O O . SER A 1 305 ? -49.250 -24.941 37.087 1.00 87.06 305 SER A O 1
ATOM 2390 N N . THR A 1 306 ? -47.930 -25.190 35.282 1.00 84.88 306 THR A N 1
ATOM 2391 C CA . THR A 1 306 ? -47.755 -23.751 35.042 1.00 84.88 306 THR A CA 1
ATOM 2392 C C . THR A 1 306 ? -49.088 -23.065 34.748 1.00 84.88 306 THR A C 1
ATOM 2394 O O . THR A 1 306 ? -49.387 -22.028 35.334 1.00 84.88 306 THR A O 1
ATOM 2397 N N . ARG A 1 307 ? -49.945 -23.656 33.899 1.00 86.69 307 ARG A N 1
ATOM 2398 C CA . ARG A 1 307 ? -51.281 -23.101 33.604 1.00 86.69 307 ARG A CA 1
ATOM 2399 C C . ARG A 1 307 ? -52.183 -23.059 34.834 1.00 86.69 307 ARG A C 1
ATOM 2401 O O . ARG A 1 307 ? -52.898 -22.079 35.012 1.00 86.69 307 ARG A O 1
ATOM 2408 N N . LYS A 1 308 ? -52.149 -24.094 35.681 1.00 89.62 308 LYS A N 1
ATOM 2409 C CA . LYS A 1 308 ? -52.925 -24.139 36.930 1.00 89.62 308 LYS A CA 1
ATOM 2410 C C . LYS A 1 308 ? -52.497 -23.029 37.892 1.00 89.62 308 LYS A C 1
ATOM 2412 O O . LYS A 1 308 ? -53.354 -22.371 38.475 1.00 89.62 308 LYS A O 1
ATOM 2417 N N . TRP A 1 309 ? -51.192 -22.796 38.017 1.00 90.19 309 TRP A N 1
ATOM 2418 C CA . TRP A 1 309 ? -50.658 -21.692 38.810 1.00 90.19 309 TRP A CA 1
ATOM 2419 C C . TRP A 1 309 ? -51.050 -20.323 38.233 1.00 90.19 309 TRP A C 1
ATOM 2421 O O . TRP A 1 309 ? -51.615 -19.506 38.955 1.00 90.19 309 TRP A O 1
ATOM 2431 N N . LEU A 1 310 ? -50.872 -20.093 36.928 1.00 87.94 310 LEU A N 1
ATOM 2432 C CA . LEU A 1 310 ? -51.282 -18.839 36.278 1.00 87.94 310 LEU A CA 1
ATOM 2433 C C . LEU A 1 310 ? -52.785 -18.561 36.438 1.00 87.94 310 LEU A C 1
ATOM 2435 O O . LEU A 1 310 ? -53.179 -17.434 36.723 1.00 87.94 310 LEU A O 1
ATOM 2439 N N . ALA A 1 311 ? -53.627 -19.591 36.321 1.00 88.44 311 ALA A N 1
ATOM 2440 C CA . ALA A 1 311 ? -55.065 -19.473 36.550 1.00 88.44 311 ALA A CA 1
ATOM 2441 C C . ALA A 1 311 ? -55.410 -19.117 38.007 1.00 88.44 311 ALA A C 1
ATOM 2443 O O . ALA A 1 311 ? -56.392 -18.422 38.242 1.00 88.44 311 ALA A O 1
ATOM 2444 N N . SER A 1 312 ? -54.603 -19.548 38.984 1.00 89.44 312 SER A N 1
ATOM 2445 C CA . SER A 1 312 ? -54.794 -19.183 40.397 1.00 89.44 312 SER A CA 1
ATOM 2446 C C . SER A 1 312 ? -54.487 -17.708 40.702 1.00 89.44 312 SER A C 1
ATOM 2448 O O . SER A 1 312 ? -54.959 -17.187 41.711 1.00 89.44 312 SER A O 1
ATOM 2450 N N . LEU A 1 313 ? -53.728 -17.038 39.826 1.00 86.75 313 LEU A N 1
ATOM 2451 C CA . LEU A 1 313 ? -53.350 -15.625 39.945 1.00 86.75 313 LEU A CA 1
ATOM 2452 C C . LEU A 1 313 ? -54.324 -14.672 39.239 1.00 86.75 313 LEU A C 1
ATOM 2454 O O . LEU A 1 313 ? -54.327 -13.481 39.536 1.00 86.75 313 LEU A O 1
ATOM 2458 N N . ALA A 1 314 ? -55.144 -15.178 38.316 1.00 80.31 314 ALA A N 1
ATOM 2459 C CA . ALA A 1 314 ? -56.181 -14.407 37.640 1.00 80.31 314 ALA A CA 1
ATOM 2460 C C . ALA A 1 314 ? -57.398 -14.237 38.569 1.00 80.31 314 ALA A C 1
ATOM 2462 O O . ALA A 1 314 ? -58.368 -14.992 38.488 1.00 80.31 314 ALA A O 1
ATOM 2463 N N . LYS A 1 315 ? -57.310 -13.272 39.487 1.00 58.34 315 LYS A N 1
ATOM 2464 C CA . LYS A 1 315 ? -58.424 -12.759 40.294 1.00 58.34 315 LYS A CA 1
ATOM 2465 C C . LYS A 1 315 ? -58.812 -11.364 39.831 1.00 58.34 315 LYS A C 1
ATOM 2467 O O . LYS A 1 315 ? -57.885 -10.553 39.617 1.00 58.34 315 LYS A O 1
#

Sequence (315 aa):
DQQARKKYDGAIDRAYYGGSKFMQQTGVAAGLSGFKMGTRQMLGLVMAEVWFELRTQVPTILDTLKKQFSFEKFVEDIQSTFRGIWRRIRLRFKDFLTSFKDGVFGGIVSSLTTTVFNIFATTQKATIKIIREIWGQLCKAFKLVFFNPEKLGFTDLCKAVMGMLSAAAGVTVGSIAHAQLLPLCNFPFGAELASFVGALVTGLATLGFTYVLLHSSVAQRAWARLESIMPHADTVKKYQAINAELDDYLTELARQEFNMDTEELAAFSRDLSACNDEMQRGLVLKDEIAKQGIELPYEMGNATSTRKWLASLAK

Nearest PDB structures (foldseek):
  8r5s-assembly1_B  TM=2.283E-01  e=2.677E+00  unidentified
  8fbi-assembly1_A-3  TM=1.816E-01  e=2.317E+00  synthetic construct
  8cu6-assembly1_A  TM=1.649E-01  e=5.257E+00  Homo sapiens

Mean predicted aligned error: 18.11 Å

Radius of gyration: 38.81 Å; Cα contacts (8 Å, |Δi|>4): 161; chains: 1; bounding box: 123×49×97 Å

Foldseek 3Di:
DVVVCVVVVVVVCCCQCVDPVVVVVVVVVVVVVVVVVLVVVLVVQLVVLLVVLCVVLVVVLVVCCVPDDDLVVSLVSLLVSLVSSVVSNVVVLVVSLVVPVVDPCNVVSVVVVVVVVVVSVVVSVLVSVLSVLLVVLVVVLVCCVPVVVVVDDPLVNVLVNQLSVQLSVLLVQLSVQLVVQQVVQPDVCSNVVSNVSSVVSSVVSSVVSSCCCPPNPVNVVVSVVVCVVDPCSVVVVVVVVVVVVVVVVVVVCCCPVVVDDPVVVVVLVVQCVPDPDPVSNLVSVVVVCVVVVPDDQFDRPDPVRVVVVVVVVPD